Protein AF-A0A225UDP2-F1 (afdb_monomer_lite)

Organism: NCBI:txid4795

Secondary structure (DSSP, 8-state):
-EEEEEEE------GGGGG-TT--EEEEEE-TTS---S---TTTTSS-TT--EEEEE--TT--B----TT-TT--EEEEES-TT--BPPP-TT-TT--EEEEES-TT-------TT-TT--EEEEESS-GGGTSSSSSS--TTSGGGS-BTTTTBPPP-PPBPSS-TTSBPPGGGG-HHHHHHHHHTTTTBS---TTSS--S--S--HHHHHTTTT-SS-EEEETTTEEEEEE-GGG---EEE--HHHHHHHHHHHHHT-SSPPPTTTTGGGT---

InterPro domains:
  IPR032675 Leucine-rich repeat domain superfamily [G3DSA:3.80.10.10] (2-166)
  IPR058256 WLGC domain [PF26605] (209-275)

pLDDT: mean 91.84, std 6.55, range [64.0, 98.69]

Sequence (276 aa):
MYRQLTYTSTQQIPAWTKEFKNLEVIQIEGKYGSQNLANLPDDLFDDLPQLTMIQLGIHQNMTRFPPLNGVPQLQSFIIAWMPALRRLPNFDDVPNLSRLVLTLIARLELIPDLSPLRNLVEFVIYRPSTICCNGFMGPCELNHSSCRGSSLLETPDATCLLNETDPSSAIVPFLGNIDTENTFEEFKSTVCQESPFDTMNYTTFPTKETIEMCEGKKFRQCQYPPNRIGICFNARFQAISCYSDDNYIEMRRLQIKRGVGPKCDSVDEEWLGCSG

Radius of gyration: 21.38 Å; chains: 1; bounding box: 50×43×59 Å

Structure (mmCIF, N/CA/C/O backbone):
data_AF-A0A225UDP2-F1
#
_entry.id   AF-A0A225UDP2-F1
#
loop_
_atom_site.group_PDB
_atom_site.id
_atom_site.type_symbol
_atom_site.label_atom_id
_atom_site.label_alt_id
_atom_site.label_comp_id
_atom_site.label_asym_id
_atom_site.label_entity_id
_atom_site.label_seq_id
_atom_site.pdbx_PDB_ins_code
_atom_site.Cartn_x
_atom_site.Cartn_y
_atom_site.Cartn_z
_atom_site.occupancy
_atom_site.B_iso_or_equiv
_atom_site.auth_seq_id
_atom_site.auth_comp_id
_atom_site.auth_asym_id
_atom_site.auth_atom_id
_atom_site.pdbx_PDB_model_num
ATOM 1 N N . MET A 1 1 ? -19.628 -10.994 -5.237 1.00 70.88 1 MET A N 1
ATOM 2 C CA . MET A 1 1 ? -19.383 -10.248 -6.507 1.00 70.88 1 MET A CA 1
ATOM 3 C C . MET A 1 1 ? -18.027 -9.553 -6.439 1.00 70.88 1 MET A C 1
ATOM 5 O O . MET A 1 1 ? -17.762 -8.870 -5.461 1.00 70.88 1 MET A O 1
ATOM 9 N N . TYR A 1 2 ? -17.186 -9.696 -7.467 1.00 79.25 2 TYR A N 1
ATOM 10 C CA . TYR A 1 2 ? -15.824 -9.139 -7.510 1.00 79.25 2 TYR A CA 1
ATOM 11 C C . TYR A 1 2 ? -15.772 -7.854 -8.362 1.00 79.25 2 TYR A C 1
ATOM 13 O O . TYR A 1 2 ? -16.333 -7.823 -9.468 1.00 79.25 2 TYR A O 1
ATOM 21 N N . ARG A 1 3 ? -15.139 -6.781 -7.861 1.00 80.69 3 ARG A N 1
ATOM 22 C CA . ARG A 1 3 ? -14.883 -5.537 -8.612 1.00 80.69 3 ARG A CA 1
ATOM 23 C C . ARG A 1 3 ? -13.415 -5.138 -8.494 1.00 80.69 3 ARG A C 1
ATOM 25 O O . ARG A 1 3 ? -12.925 -4.865 -7.402 1.00 80.69 3 ARG A O 1
ATOM 32 N N . GLN A 1 4 ? -12.752 -5.054 -9.644 1.00 84.44 4 GLN A N 1
ATOM 33 C CA . GLN A 1 4 ? -11.357 -4.651 -9.755 1.00 84.44 4 GLN A CA 1
ATOM 34 C C . GLN A 1 4 ? -11.212 -3.525 -10.778 1.00 84.44 4 GLN A C 1
ATOM 36 O O . GLN A 1 4 ? -11.657 -3.642 -11.920 1.00 84.44 4 GLN A O 1
ATOM 41 N N . LEU A 1 5 ? -10.572 -2.440 -10.356 1.00 80.44 5 LEU A N 1
ATOM 42 C CA . LEU A 1 5 ? -10.112 -1.345 -11.197 1.00 80.44 5 LEU A CA 1
ATOM 43 C C . LEU A 1 5 ? -8.590 -1.291 -11.072 1.00 80.44 5 LEU A C 1
ATOM 45 O O . LEU A 1 5 ? -8.076 -1.045 -9.988 1.00 80.44 5 LEU A O 1
ATOM 49 N N . THR A 1 6 ? -7.858 -1.517 -12.160 1.00 82.06 6 THR A N 1
ATOM 50 C CA . THR A 1 6 ? -6.388 -1.565 -12.132 1.00 82.06 6 THR A CA 1
ATOM 51 C C . THR A 1 6 ? -5.796 -0.564 -13.120 1.00 82.06 6 THR A C 1
ATOM 53 O O . THR A 1 6 ? -6.251 -0.475 -14.260 1.00 82.06 6 THR A O 1
ATOM 56 N N . TYR A 1 7 ? -4.806 0.214 -12.669 1.00 76.25 7 TYR A N 1
ATOM 57 C CA . TYR A 1 7 ? -4.166 1.315 -13.406 1.00 76.25 7 TYR A CA 1
ATOM 58 C C . TYR A 1 7 ? -5.123 2.367 -13.946 1.00 76.25 7 TYR A C 1
ATOM 60 O O . TYR A 1 7 ? -4.950 2.898 -15.048 1.00 76.25 7 TYR A O 1
ATOM 68 N N . THR A 1 8 ? -6.135 2.692 -13.153 1.00 79.25 8 THR A N 1
ATOM 69 C CA . THR A 1 8 ? -7.109 3.706 -13.544 1.00 79.25 8 THR A CA 1
ATOM 70 C C . THR A 1 8 ? -6.685 5.074 -13.029 1.00 79.25 8 THR A C 1
ATOM 72 O O . THR A 1 8 ? -6.177 5.200 -11.920 1.00 79.25 8 THR A O 1
ATOM 75 N N . SER A 1 9 ? -6.944 6.127 -13.800 1.00 86.69 9 SER A N 1
ATOM 76 C CA . SER A 1 9 ? -6.855 7.511 -13.312 1.00 86.69 9 SER A CA 1
ATOM 77 C C . SER A 1 9 ? -8.172 7.947 -12.653 1.00 86.69 9 SER A C 1
ATOM 79 O O . SER A 1 9 ? -8.531 9.121 -12.718 1.00 86.69 9 SER A O 1
ATOM 81 N N . THR A 1 10 ? -8.925 6.998 -12.080 1.00 90.38 10 THR A N 1
ATOM 82 C CA . THR A 1 10 ? -10.230 7.249 -11.455 1.00 90.38 10 THR A CA 1
ATOM 83 C C . THR A 1 10 ? -10.049 8.220 -10.300 1.00 90.38 10 THR A C 1
ATOM 85 O O . THR A 1 10 ? -9.248 7.963 -9.406 1.00 90.38 10 THR A O 1
ATOM 88 N N . GLN A 1 11 ? -10.788 9.328 -10.325 1.00 93.12 11 GLN A N 1
ATOM 89 C CA . GLN A 1 11 ? -10.686 10.386 -9.312 1.00 93.12 11 GLN A CA 1
ATOM 90 C C . GLN A 1 11 ? -11.804 10.334 -8.274 1.00 93.12 11 GLN A C 1
ATOM 92 O O . GLN A 1 11 ? -11.652 10.857 -7.173 1.00 93.12 11 GLN A O 1
ATOM 97 N N . GLN A 1 12 ? -12.921 9.696 -8.620 1.00 91.94 12 GLN A N 1
ATOM 98 C CA . GLN A 1 12 ? -14.093 9.579 -7.765 1.00 91.94 12 GLN A CA 1
ATOM 99 C C . GLN A 1 12 ? -14.720 8.202 -7.936 1.00 91.94 12 GLN A C 1
ATOM 101 O O . GLN A 1 12 ? -14.827 7.694 -9.054 1.00 91.94 12 GLN A O 1
ATOM 106 N N . ILE A 1 13 ? -15.164 7.624 -6.824 1.00 90.62 13 ILE A N 1
ATOM 107 C CA . ILE A 1 13 ? -16.028 6.449 -6.837 1.00 90.62 13 ILE A CA 1
ATOM 108 C C . ILE A 1 13 ? -17.478 6.928 -6.915 1.00 90.62 13 ILE A C 1
ATOM 110 O O . ILE A 1 13 ? -17.874 7.769 -6.103 1.00 90.62 13 ILE A O 1
ATOM 114 N N . PRO A 1 14 ? -18.277 6.441 -7.881 1.00 88.56 14 PRO A N 1
ATOM 115 C CA . PRO A 1 14 ? -19.666 6.855 -7.992 1.00 88.56 14 PRO A CA 1
ATOM 116 C C . PRO A 1 14 ? -20.453 6.535 -6.720 1.00 88.56 14 PRO A C 1
ATOM 118 O O . PRO A 1 14 ? -20.327 5.438 -6.174 1.00 88.56 14 PRO A O 1
ATOM 121 N N . ALA A 1 15 ? -21.313 7.461 -6.292 1.00 86.19 15 ALA A N 1
ATOM 122 C CA . ALA A 1 15 ? -22.092 7.324 -5.058 1.00 86.19 15 ALA A CA 1
ATOM 123 C C . ALA A 1 15 ? -22.984 6.068 -5.031 1.00 86.19 15 ALA A C 1
ATOM 125 O O . ALA A 1 15 ? -23.225 5.514 -3.965 1.00 86.19 15 ALA A O 1
ATOM 126 N N . TRP A 1 16 ? -23.427 5.577 -6.194 1.00 88.69 16 TRP A N 1
ATOM 127 C CA . TRP A 1 16 ? -24.230 4.354 -6.319 1.00 88.69 16 TRP A CA 1
ATOM 128 C C . TRP A 1 16 ? -23.436 3.063 -6.051 1.00 88.69 16 TRP A C 1
ATOM 130 O O . TRP A 1 16 ? -24.021 1.992 -5.960 1.00 88.69 16 TRP A O 1
ATOM 140 N N . THR A 1 17 ? -22.109 3.119 -5.872 1.00 89.50 17 THR A N 1
ATOM 141 C CA . THR A 1 17 ? -21.292 1.926 -5.559 1.00 89.50 17 THR A CA 1
ATOM 142 C C . THR A 1 17 ? -21.766 1.227 -4.278 1.00 89.50 17 THR A C 1
ATOM 144 O O . THR A 1 17 ? -21.724 -0.001 -4.198 1.00 89.50 17 THR A O 1
ATOM 147 N N . LYS A 1 18 ? -22.309 1.983 -3.315 1.00 87.94 18 LYS A N 1
ATOM 148 C CA . LYS A 1 18 ? -22.907 1.450 -2.079 1.00 87.94 18 LYS A CA 1
ATOM 149 C C . LYS A 1 18 ? -24.161 0.593 -2.300 1.00 87.94 18 LYS A C 1
ATOM 151 O O . LYS A 1 18 ? -24.636 -0.058 -1.374 1.00 87.94 18 LYS A O 1
ATOM 156 N N . GLU A 1 19 ? -24.724 0.584 -3.507 1.00 92.12 19 GLU A N 1
ATOM 157 C CA . GLU A 1 19 ? -25.870 -0.258 -3.868 1.00 92.12 19 GLU A CA 1
ATOM 158 C C . GLU A 1 19 ? -25.457 -1.718 -4.130 1.00 92.12 19 GLU A C 1
ATOM 160 O O . GLU A 1 19 ? -26.306 -2.610 -4.155 1.00 92.12 19 GLU A O 1
ATOM 165 N N . PHE A 1 20 ? -24.158 -2.011 -4.274 1.00 91.75 20 PHE A N 1
ATOM 166 C CA . PHE A 1 20 ? -23.662 -3.372 -4.480 1.00 91.75 20 PHE A CA 1
ATOM 167 C C . PHE A 1 20 ? -23.644 -4.206 -3.188 1.00 91.75 20 PHE A C 1
ATOM 169 O O . PHE A 1 20 ? -22.590 -4.575 -2.682 1.00 91.75 20 PHE A O 1
ATOM 176 N N . LYS A 1 21 ? -24.817 -4.595 -2.682 1.00 93.12 21 LYS A N 1
ATOM 177 C CA . LYS A 1 21 ? -24.950 -5.341 -1.410 1.00 93.12 21 LYS A CA 1
ATOM 178 C C . LYS A 1 21 ? -24.278 -6.717 -1.381 1.00 93.12 21 LYS A C 1
ATOM 180 O O . LYS A 1 21 ? -23.965 -7.225 -0.312 1.00 93.12 21 LYS A O 1
ATOM 185 N N . ASN A 1 22 ? -24.017 -7.293 -2.554 1.00 95.75 22 ASN A N 1
ATOM 186 C CA . ASN A 1 22 ? -23.326 -8.577 -2.720 1.00 95.75 22 ASN A CA 1
ATOM 187 C C . ASN A 1 22 ? -21.844 -8.414 -3.107 1.00 95.75 22 ASN A C 1
ATOM 189 O O . ASN A 1 22 ? -21.236 -9.339 -3.656 1.00 95.75 22 ASN A O 1
ATOM 193 N N . LEU A 1 23 ? -21.280 -7.214 -2.949 1.00 95.56 23 LEU A N 1
ATOM 194 C CA . LEU A 1 23 ? -19.874 -6.949 -3.223 1.00 95.56 23 LEU A CA 1
ATOM 195 C C . LEU A 1 23 ? -19.009 -7.656 -2.183 1.00 95.56 23 LEU A C 1
ATOM 197 O O . LEU A 1 23 ? -19.189 -7.448 -0.994 1.00 95.56 23 LEU A O 1
ATOM 201 N N . GLU A 1 24 ? -18.081 -8.482 -2.654 1.00 97.25 24 GLU A N 1
ATOM 202 C CA . GLU A 1 24 ? -17.167 -9.261 -1.808 1.00 97.25 24 GLU A CA 1
ATOM 203 C C . GLU A 1 24 ? -15.761 -8.672 -1.823 1.00 97.25 24 GLU A C 1
ATOM 205 O O . GLU A 1 24 ? -15.067 -8.683 -0.814 1.00 97.25 24 GLU A O 1
ATOM 210 N N . VAL A 1 25 ? -15.343 -8.106 -2.957 1.00 96.75 25 VAL A N 1
ATOM 211 C CA . VAL A 1 25 ? -14.005 -7.535 -3.103 1.00 96.75 25 VAL A CA 1
ATOM 212 C C . VAL A 1 25 ? -14.078 -6.175 -3.769 1.00 96.75 25 VAL A C 1
ATOM 214 O O . VAL A 1 25 ? -14.685 -6.035 -4.837 1.00 96.75 25 VAL A O 1
ATOM 217 N N . ILE A 1 26 ? -13.395 -5.207 -3.160 1.00 94.94 26 ILE A N 1
ATOM 218 C CA . ILE A 1 26 ? -13.024 -3.937 -3.777 1.00 94.94 26 ILE A CA 1
ATOM 219 C C . ILE A 1 26 ? -11.509 -3.922 -3.934 1.00 94.94 26 ILE A C 1
ATOM 221 O O . ILE A 1 26 ? -10.780 -3.848 -2.947 1.00 94.94 26 ILE A O 1
ATOM 225 N N . GLN A 1 27 ? -11.045 -3.942 -5.180 1.00 94.94 27 GLN A N 1
ATOM 226 C CA . GLN A 1 27 ? -9.647 -3.695 -5.506 1.00 94.94 27 GLN A CA 1
ATOM 227 C C . GLN A 1 27 ? -9.541 -2.493 -6.440 1.00 94.94 27 GLN A C 1
ATOM 229 O O . GLN A 1 27 ? -10.065 -2.524 -7.555 1.00 94.94 27 GLN A O 1
ATOM 234 N N . ILE A 1 28 ? -8.865 -1.434 -6.001 1.00 93.88 28 ILE A N 1
ATOM 235 C CA . ILE A 1 28 ? -8.649 -0.236 -6.814 1.00 93.88 28 ILE A CA 1
ATOM 236 C C . ILE A 1 28 ? -7.170 0.122 -6.775 1.00 93.88 28 ILE A C 1
ATOM 238 O O . ILE A 1 28 ? -6.612 0.427 -5.728 1.00 93.88 28 ILE A O 1
ATOM 242 N N . GLU A 1 29 ? -6.540 0.092 -7.939 1.00 92.94 29 GLU A N 1
ATOM 243 C CA . GLU A 1 29 ? -5.167 0.527 -8.132 1.00 92.94 29 GLU A CA 1
ATOM 244 C C . GLU A 1 29 ? -5.148 1.730 -9.078 1.00 92.94 29 GLU A C 1
ATOM 246 O O . GLU A 1 29 ? -5.643 1.681 -10.214 1.00 92.94 29 GLU A O 1
ATOM 251 N N . GLY A 1 30 ? -4.591 2.831 -8.583 1.00 91.81 30 GLY A N 1
ATOM 252 C CA . GLY A 1 30 ? -4.374 4.047 -9.341 1.00 91.81 30 GLY A CA 1
ATOM 253 C C . GLY A 1 30 ? -3.265 3.914 -10.381 1.00 91.81 30 GLY A C 1
ATOM 254 O O . GLY A 1 30 ? -2.573 2.903 -10.510 1.00 91.81 30 GLY A O 1
ATOM 255 N N . LYS A 1 31 ? -3.071 4.982 -11.147 1.00 88.38 31 LYS A N 1
ATOM 256 C CA . LYS A 1 31 ? -1.987 5.108 -12.117 1.00 88.38 31 LYS A CA 1
ATOM 257 C C . LYS A 1 31 ? -0.949 6.098 -11.601 1.00 88.38 31 LYS A C 1
ATOM 259 O O . LYS A 1 31 ? -1.272 7.250 -11.313 1.00 88.38 31 LYS A O 1
ATOM 264 N N . TYR A 1 32 ? 0.313 5.683 -11.521 1.00 85.44 32 TYR A N 1
ATOM 265 C CA . TYR A 1 32 ? 1.398 6.584 -11.126 1.00 85.44 32 TYR A CA 1
ATOM 266 C C . TYR A 1 32 ? 1.440 7.841 -12.016 1.00 85.44 32 TYR A C 1
ATOM 268 O O . TYR A 1 32 ? 1.177 7.776 -13.219 1.00 85.44 32 TYR A O 1
ATOM 276 N N . GLY A 1 33 ? 1.711 8.999 -11.410 1.00 83.19 33 GLY A N 1
ATOM 277 C CA . GLY A 1 33 ? 1.696 10.302 -12.088 1.00 83.19 33 GLY A CA 1
ATOM 278 C C . GLY A 1 33 ? 0.305 10.834 -12.470 1.00 83.19 33 GLY A C 1
ATOM 279 O O . GLY A 1 33 ? 0.210 11.908 -13.053 1.00 83.19 33 GLY A O 1
ATOM 280 N N . SER A 1 34 ? -0.778 10.112 -12.163 1.00 88.25 34 SER A N 1
ATOM 281 C CA . SER A 1 34 ? -2.152 10.623 -12.279 1.00 88.25 34 SER A CA 1
ATOM 282 C C . SER A 1 34 ? -2.656 11.161 -10.939 1.00 88.25 34 SER A C 1
ATOM 284 O O . SER A 1 34 ? -2.092 10.8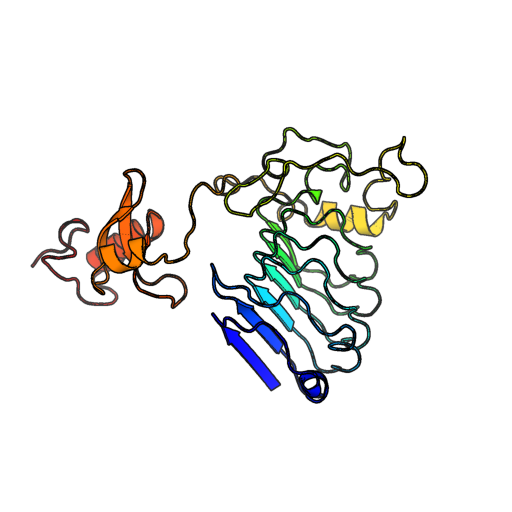52 -9.893 1.00 88.25 34 SER A O 1
ATOM 286 N N . GLN A 1 35 ? -3.748 11.933 -10.966 1.00 89.88 35 GLN A N 1
ATOM 287 C CA . GLN A 1 35 ? -4.372 12.460 -9.744 1.00 89.88 35 GLN A CA 1
ATOM 288 C C . GLN A 1 35 ? -4.928 11.354 -8.831 1.00 89.88 35 GLN A C 1
ATOM 290 O O . GLN A 1 35 ? -4.845 11.495 -7.612 1.00 89.88 35 GLN A O 1
ATOM 295 N N . ASN A 1 36 ? -5.432 10.261 -9.429 1.00 94.12 36 ASN A N 1
ATOM 296 C CA . ASN A 1 36 ? -6.059 9.116 -8.756 1.00 94.12 36 ASN A CA 1
ATOM 297 C C . ASN A 1 36 ? -7.166 9.542 -7.772 1.00 94.12 36 ASN A C 1
ATOM 299 O O . ASN A 1 36 ? -7.600 10.695 -7.765 1.00 94.12 36 ASN A O 1
ATOM 303 N N . LEU A 1 37 ? -7.676 8.601 -6.972 1.00 94.44 37 LEU A N 1
ATOM 304 C CA . LEU A 1 37 ? -8.630 8.924 -5.917 1.00 94.44 37 LEU A CA 1
ATOM 305 C C . LEU A 1 37 ? -7.978 9.867 -4.903 1.00 94.44 37 LEU A C 1
ATOM 307 O O . LEU A 1 37 ? -6.927 9.558 -4.339 1.00 94.44 37 LEU A O 1
ATOM 311 N N . ALA A 1 38 ? -8.629 11.002 -4.663 1.00 92.56 38 ALA A N 1
ATOM 312 C CA . ALA A 1 38 ? -8.280 11.893 -3.563 1.00 92.56 38 ALA A CA 1
ATOM 313 C C . ALA A 1 38 ? -9.035 11.525 -2.281 1.00 92.56 38 ALA A C 1
ATOM 315 O O . ALA A 1 38 ? -8.527 11.752 -1.195 1.00 92.56 38 ALA A O 1
ATOM 316 N N . ASN A 1 39 ? -10.242 10.964 -2.397 1.00 91.75 39 ASN A N 1
ATOM 317 C CA . ASN A 1 39 ? -11.067 10.527 -1.273 1.00 91.75 39 ASN A CA 1
ATOM 318 C C . ASN A 1 39 ? -11.995 9.387 -1.718 1.00 91.75 39 ASN A C 1
ATOM 320 O O . ASN A 1 39 ? -12.259 9.215 -2.912 1.00 91.75 39 ASN A O 1
ATOM 324 N N . LEU A 1 40 ? -12.538 8.667 -0.740 1.00 93.06 40 LEU A N 1
ATOM 325 C CA . LEU A 1 40 ? -13.723 7.828 -0.901 1.00 93.06 40 LEU A CA 1
ATOM 326 C C . LEU A 1 40 ? -14.920 8.516 -0.225 1.00 93.06 40 LEU A C 1
ATOM 328 O O . LEU A 1 40 ? -14.698 9.287 0.710 1.00 93.06 40 LEU A O 1
ATOM 332 N N . PRO A 1 41 ? -16.163 8.268 -0.677 1.00 92.94 41 PRO A N 1
ATOM 333 C CA . PRO A 1 41 ? -17.348 8.703 0.054 1.00 92.94 41 PRO A CA 1
ATOM 334 C C . PRO A 1 41 ? -17.340 8.156 1.485 1.00 92.94 41 PRO A C 1
ATOM 336 O O . PRO A 1 41 ? -17.009 6.988 1.695 1.00 92.94 41 PRO A O 1
ATOM 339 N N . ASP A 1 42 ? -17.713 8.994 2.451 1.00 93.00 42 ASP A N 1
ATOM 340 C CA . ASP A 1 42 ? -17.692 8.631 3.874 1.00 93.00 42 ASP A CA 1
ATOM 341 C C . ASP A 1 42 ? -18.670 7.493 4.200 1.00 93.00 42 ASP A C 1
ATOM 343 O O . ASP A 1 42 ? -18.384 6.688 5.076 1.00 93.00 42 ASP A O 1
ATOM 347 N N . ASP A 1 43 ? -19.766 7.391 3.446 1.00 94.69 43 ASP A N 1
ATOM 348 C CA . ASP A 1 43 ? -20.824 6.386 3.585 1.00 94.69 43 ASP A CA 1
ATOM 349 C C . ASP A 1 43 ? -20.607 5.137 2.708 1.00 94.69 43 ASP A C 1
ATOM 351 O O . ASP A 1 43 ? -21.496 4.291 2.576 1.00 94.69 43 ASP A O 1
ATOM 355 N N . LEU A 1 44 ? -19.445 5.010 2.050 1.00 95.25 44 LEU A N 1
ATOM 356 C CA . LEU A 1 44 ? -19.202 3.932 1.085 1.00 95.25 44 LEU A CA 1
ATOM 357 C C . LEU A 1 44 ? -19.303 2.539 1.725 1.00 95.25 44 LEU A C 1
ATOM 359 O O . LEU A 1 44 ? -19.781 1.608 1.076 1.00 95.25 44 LEU A O 1
ATOM 363 N N . PHE A 1 45 ? -18.854 2.402 2.973 1.00 96.25 45 PHE A N 1
ATOM 364 C CA . PHE A 1 45 ? -18.785 1.130 3.696 1.00 96.25 45 PHE A CA 1
ATOM 365 C C . PHE A 1 45 ? -19.863 0.989 4.781 1.00 96.25 45 PHE A C 1
ATOM 367 O O . PHE A 1 45 ? -19.745 0.114 5.633 1.00 96.25 45 PHE A O 1
ATOM 374 N N . ASP A 1 46 ? -20.923 1.803 4.741 1.00 96.06 46 ASP A N 1
ATOM 375 C CA . ASP A 1 46 ? -22.000 1.779 5.745 1.00 96.06 46 ASP A CA 1
ATOM 376 C C . ASP A 1 46 ? -22.914 0.550 5.637 1.00 96.06 46 ASP A C 1
ATOM 378 O O . ASP A 1 46 ? -23.567 0.174 6.607 1.00 96.06 46 ASP A O 1
ATOM 382 N N . ASP A 1 47 ? -22.992 -0.081 4.463 1.00 96.62 47 ASP A N 1
ATOM 383 C CA . ASP A 1 47 ? -23.883 -1.222 4.221 1.00 96.62 47 ASP A CA 1
ATOM 384 C C . ASP A 1 47 ? -23.361 -2.088 3.061 1.00 96.62 47 ASP A C 1
ATOM 386 O O . ASP A 1 47 ? -23.914 -2.096 1.952 1.00 96.62 47 ASP A O 1
ATOM 390 N N . LEU A 1 48 ? -22.247 -2.783 3.317 1.00 96.75 48 LEU A N 1
ATOM 391 C CA . LEU A 1 48 ? -21.606 -3.748 2.417 1.00 96.75 48 LEU A CA 1
ATOM 392 C C . LEU A 1 48 ? -21.353 -5.078 3.161 1.00 96.75 48 LEU A C 1
ATOM 394 O O . LEU A 1 48 ? -20.207 -5.487 3.360 1.00 96.75 48 LEU A O 1
ATOM 398 N N . PRO A 1 49 ? -22.421 -5.797 3.557 1.00 97.06 49 PRO A N 1
ATOM 399 C CA . PRO A 1 49 ? -22.341 -6.903 4.515 1.00 97.06 49 PRO A CA 1
ATOM 400 C C . PRO A 1 49 ? -21.602 -8.144 4.002 1.00 97.06 49 PRO A C 1
ATOM 402 O O . PRO A 1 49 ? -21.252 -9.009 4.797 1.00 97.06 49 PRO A O 1
ATOM 405 N N . GLN A 1 50 ? -21.394 -8.256 2.687 1.00 97.50 50 GLN A N 1
ATOM 406 C CA . GLN A 1 50 ? -20.685 -9.373 2.054 1.00 97.50 50 GLN A CA 1
ATOM 407 C C . GLN A 1 50 ? -19.216 -9.051 1.747 1.00 97.50 50 GLN A C 1
ATOM 409 O O . GLN A 1 50 ? -18.513 -9.911 1.221 1.00 97.50 50 GLN A O 1
ATOM 414 N N . LEU A 1 51 ? -18.749 -7.831 2.037 1.00 98.12 51 LEU A N 1
ATOM 415 C CA . LEU A 1 51 ? -17.402 -7.399 1.679 1.00 98.12 51 LEU A CA 1
ATOM 416 C C . LEU A 1 51 ? -16.371 -8.108 2.556 1.00 98.12 51 LEU A C 1
ATOM 418 O O . LEU A 1 51 ? -16.375 -7.951 3.772 1.00 98.12 51 LEU A O 1
ATOM 422 N N . THR A 1 52 ? -15.474 -8.861 1.926 1.00 98.31 52 THR A N 1
ATOM 423 C CA . THR A 1 52 ? -14.420 -9.641 2.583 1.00 98.31 52 THR A CA 1
ATOM 424 C C . THR A 1 52 ? -13.028 -9.069 2.341 1.00 98.31 52 THR A C 1
ATOM 426 O O . THR A 1 52 ? -12.126 -9.306 3.143 1.00 98.31 52 THR A O 1
ATOM 429 N N . MET A 1 53 ? -12.832 -8.281 1.280 1.00 98.38 53 MET A N 1
ATOM 430 C CA . MET A 1 53 ? -11.527 -7.708 0.956 1.00 98.38 53 MET A CA 1
ATOM 431 C C . MET A 1 53 ? -11.616 -6.278 0.428 1.00 98.38 53 MET A C 1
ATOM 433 O O . MET A 1 53 ? -12.352 -5.978 -0.516 1.00 98.38 53 MET A O 1
ATOM 437 N N . ILE A 1 54 ? -10.771 -5.421 0.997 1.00 98.00 54 ILE A N 1
ATOM 438 C CA . ILE A 1 54 ? -10.451 -4.097 0.479 1.00 98.00 54 ILE A CA 1
ATOM 439 C C . ILE A 1 54 ? -8.961 -4.061 0.159 1.00 98.00 54 ILE A C 1
ATOM 441 O O . ILE A 1 54 ? -8.121 -4.258 1.038 1.00 98.00 54 ILE A O 1
ATOM 445 N N . GLN A 1 55 ? -8.639 -3.750 -1.093 1.00 97.31 55 GLN A N 1
ATOM 446 C CA . GLN A 1 55 ? -7.280 -3.493 -1.536 1.00 97.31 55 GLN A CA 1
ATOM 447 C C . GLN A 1 55 ? -7.209 -2.174 -2.306 1.00 97.31 55 GLN A C 1
ATOM 449 O O . GLN A 1 55 ? -7.752 -2.066 -3.406 1.00 97.31 55 GLN A O 1
ATOM 454 N N . LEU A 1 56 ? -6.499 -1.185 -1.762 1.00 96.06 56 LEU A N 1
ATOM 455 C CA . LEU A 1 56 ? -6.225 0.075 -2.455 1.00 96.06 56 LEU A CA 1
ATOM 456 C C . LEU A 1 56 ? -4.731 0.256 -2.716 1.00 96.06 56 LEU A C 1
ATOM 458 O O . LEU A 1 56 ? -3.895 -0.031 -1.861 1.00 96.06 56 LEU A O 1
ATOM 462 N N . GLY A 1 57 ? -4.391 0.754 -3.900 1.00 94.06 57 GLY A N 1
ATOM 463 C CA . GLY A 1 57 ? -3.013 0.952 -4.330 1.00 94.06 57 GLY A CA 1
ATOM 464 C C . GLY A 1 57 ? -2.834 2.258 -5.091 1.00 94.06 57 GLY A C 1
ATOM 465 O O . GLY A 1 57 ? -3.634 2.559 -5.966 1.00 94.06 57 GLY A O 1
ATOM 466 N N . ILE A 1 58 ? -1.750 2.996 -4.843 1.00 92.62 58 ILE A N 1
ATOM 467 C CA . ILE A 1 58 ? -1.352 4.162 -5.657 1.00 92.62 58 ILE A CA 1
ATOM 468 C C . ILE A 1 58 ? -2.417 5.279 -5.611 1.00 92.62 58 ILE A C 1
ATOM 470 O O . ILE A 1 58 ? -3.047 5.628 -6.610 1.00 92.62 58 ILE A O 1
ATOM 474 N N . HIS A 1 59 ? -2.599 5.873 -4.431 1.00 94.81 59 HIS A N 1
ATOM 475 C CA . HIS A 1 59 ? -3.506 7.008 -4.209 1.00 94.81 59 HIS A CA 1
ATOM 476 C C . HIS A 1 59 ? -2.794 8.098 -3.403 1.00 94.81 59 HIS A C 1
ATOM 478 O O . HIS A 1 59 ? -2.928 8.198 -2.186 1.00 94.81 59 HIS A O 1
ATOM 484 N N . GLN A 1 60 ? -1.984 8.903 -4.093 1.00 91.75 60 GLN A N 1
ATOM 485 C CA . GLN A 1 60 ? -1.005 9.803 -3.475 1.00 91.75 60 GLN A CA 1
ATOM 486 C C . GLN A 1 60 ? -1.631 10.962 -2.705 1.00 91.75 60 GLN A C 1
ATOM 488 O O . GLN A 1 60 ? -1.007 11.471 -1.786 1.00 91.75 60 GLN A O 1
ATOM 493 N N . ASN A 1 61 ? -2.851 11.358 -3.068 1.00 92.25 61 ASN A N 1
ATOM 494 C CA . ASN A 1 61 ? -3.525 12.525 -2.500 1.00 92.25 61 ASN A CA 1
ATOM 495 C C . ASN A 1 61 ? -4.527 12.170 -1.396 1.00 92.25 61 ASN A C 1
ATOM 497 O O . ASN A 1 61 ? -5.112 13.070 -0.796 1.00 92.25 61 ASN A O 1
ATOM 501 N N . MET A 1 62 ? -4.746 10.880 -1.134 1.00 93.75 62 MET A N 1
ATOM 502 C CA . MET A 1 62 ? -5.734 10.438 -0.157 1.00 93.75 62 MET A CA 1
ATOM 503 C C . MET A 1 62 ? -5.188 10.565 1.260 1.00 93.75 62 MET A C 1
ATOM 505 O O . MET A 1 62 ? -4.190 9.943 1.608 1.00 93.75 62 MET A O 1
ATOM 509 N N . THR A 1 63 ? -5.848 11.390 2.075 1.00 93.69 63 THR A N 1
ATOM 510 C CA . THR A 1 63 ? -5.389 11.745 3.430 1.00 93.69 63 THR A CA 1
ATOM 511 C C . THR A 1 63 ? -6.138 11.021 4.541 1.00 93.69 63 THR A C 1
ATOM 513 O O . THR A 1 63 ? -5.604 10.874 5.644 1.00 93.69 63 THR A O 1
ATOM 516 N N . ARG A 1 64 ? -7.350 10.542 4.248 1.00 92.38 64 ARG A N 1
ATOM 517 C CA . ARG A 1 64 ? -8.237 9.823 5.166 1.00 92.38 64 ARG A CA 1
ATOM 518 C C . ARG A 1 64 ? -8.876 8.636 4.466 1.00 92.38 64 ARG A C 1
ATOM 520 O O . ARG A 1 64 ? -9.146 8.698 3.268 1.00 92.38 64 ARG A O 1
ATOM 527 N N . PHE A 1 65 ? -9.164 7.599 5.234 1.00 95.31 65 PHE A N 1
ATOM 528 C CA . PHE A 1 65 ? -9.963 6.465 4.797 1.00 95.31 65 PHE A CA 1
ATOM 529 C C . PHE A 1 65 ? -11.333 6.519 5.508 1.00 95.31 65 PHE A C 1
ATOM 531 O O . PHE A 1 65 ? -11.379 6.915 6.676 1.00 95.31 65 PHE A O 1
ATOM 538 N N . PRO A 1 66 ? -12.448 6.226 4.817 1.00 94.88 66 PRO A N 1
ATOM 539 C CA . PRO A 1 66 ? -13.793 6.278 5.403 1.00 94.88 66 PRO A CA 1
ATOM 540 C C . PRO A 1 66 ? -14.002 5.216 6.505 1.00 94.88 66 PRO A C 1
ATOM 542 O O . PRO A 1 66 ? -13.279 4.221 6.535 1.00 94.88 66 PRO A O 1
ATOM 545 N N . PRO A 1 67 ? -14.976 5.397 7.413 1.00 97.12 67 PRO A N 1
ATOM 546 C CA . PRO A 1 67 ? -15.301 4.408 8.445 1.00 97.12 67 PRO A CA 1
ATOM 547 C C . PRO A 1 67 ? -15.660 3.026 7.875 1.00 97.12 67 PRO A C 1
ATOM 549 O O . PRO A 1 67 ? -16.111 2.922 6.738 1.00 97.12 67 PRO A O 1
ATOM 552 N N . LEU A 1 68 ? -15.485 1.968 8.674 1.00 97.19 68 LEU A N 1
ATOM 553 C CA . LEU A 1 68 ? -15.741 0.567 8.299 1.00 97.19 68 LEU A CA 1
ATOM 554 C C . LEU A 1 68 ? -16.975 -0.014 9.022 1.00 97.19 68 LEU A C 1
ATOM 556 O O . LEU A 1 68 ? -16.991 -1.182 9.398 1.00 97.19 68 LEU A O 1
ATOM 560 N N . ASN A 1 69 ? -18.016 0.798 9.213 1.00 95.81 69 ASN A N 1
ATOM 561 C CA . ASN A 1 69 ? -19.123 0.489 10.131 1.00 95.81 69 ASN A CA 1
ATOM 562 C C . ASN A 1 69 ? -20.068 -0.630 9.638 1.00 95.81 69 ASN A C 1
ATOM 564 O O . ASN A 1 69 ? -20.772 -1.252 10.428 1.00 95.81 69 ASN A O 1
ATOM 568 N N . GLY A 1 70 ? -20.132 -0.877 8.326 1.00 96.69 70 GLY A N 1
ATOM 569 C CA . GLY A 1 70 ? -21.091 -1.793 7.693 1.00 96.69 70 GLY A CA 1
ATOM 570 C C . GLY A 1 70 ? -20.456 -2.955 6.940 1.00 96.69 70 GLY A C 1
ATOM 571 O O . GLY A 1 70 ? -21.045 -3.455 5.976 1.00 96.69 70 GLY A O 1
ATOM 572 N N . VAL A 1 71 ? -19.251 -3.372 7.341 1.00 97.75 71 VAL A N 1
ATOM 573 C CA . VAL A 1 71 ? -18.466 -4.432 6.680 1.00 97.75 71 VAL A CA 1
ATOM 574 C C . VAL A 1 71 ? -18.054 -5.559 7.647 1.00 97.75 71 VAL A C 1
ATOM 576 O O . VAL A 1 71 ? -16.877 -5.907 7.740 1.00 97.75 71 VAL A O 1
ATOM 579 N N . PRO A 1 72 ? -19.005 -6.209 8.346 1.00 97.06 72 PRO A N 1
ATOM 580 C CA . PRO A 1 72 ? -18.703 -7.184 9.403 1.00 97.06 72 PRO A CA 1
ATOM 581 C C . PRO A 1 72 ? -17.975 -8.448 8.913 1.00 97.06 72 PRO A C 1
ATOM 583 O O . PRO A 1 72 ? -17.420 -9.195 9.717 1.00 97.06 72 PRO A O 1
ATOM 586 N N . GLN A 1 73 ? -17.995 -8.729 7.607 1.00 97.75 73 GLN A N 1
ATOM 587 C CA . GLN A 1 73 ? -17.321 -9.879 6.991 1.00 97.75 73 GLN A CA 1
ATOM 588 C C . GLN A 1 73 ? -15.919 -9.543 6.463 1.00 97.75 73 GLN A C 1
ATOM 590 O O . GLN A 1 73 ? -15.292 -10.405 5.848 1.00 97.75 73 GLN A O 1
ATOM 595 N N . LEU A 1 74 ? -15.416 -8.322 6.688 1.00 98.50 74 LEU A N 1
ATOM 596 C CA . LEU A 1 74 ? -14.110 -7.913 6.183 1.00 98.50 74 LEU A CA 1
ATOM 597 C C . LEU A 1 74 ? -13.010 -8.780 6.805 1.00 98.50 74 LEU A C 1
ATOM 599 O O . LEU A 1 74 ? -12.857 -8.819 8.019 1.00 98.50 74 LEU A O 1
ATOM 603 N N . GLN A 1 75 ? -12.242 -9.459 5.955 1.00 98.50 75 GLN A N 1
ATOM 604 C CA . GLN A 1 75 ? -11.143 -10.352 6.334 1.00 98.50 75 GLN A CA 1
ATOM 605 C C . GLN A 1 75 ? -9.781 -9.775 5.954 1.00 98.50 75 GLN A C 1
ATOM 607 O O . GLN A 1 75 ? -8.783 -10.049 6.619 1.00 98.50 75 GLN A O 1
ATOM 612 N N . SER A 1 76 ? -9.718 -8.962 4.897 1.00 98.56 76 SER A N 1
ATOM 613 C CA . SER A 1 76 ? -8.466 -8.406 4.395 1.00 98.56 76 SER A CA 1
ATOM 614 C C . SER A 1 76 ? -8.570 -6.915 4.103 1.00 98.56 76 SER A C 1
ATOM 616 O O . SER A 1 76 ? -9.410 -6.483 3.313 1.00 98.56 76 SER A O 1
ATOM 618 N N . PHE A 1 77 ? -7.667 -6.146 4.709 1.00 98.50 77 PHE A N 1
ATOM 619 C CA . PHE A 1 77 ? -7.494 -4.724 4.464 1.00 98.50 77 PHE A CA 1
ATOM 620 C C . PHE A 1 77 ? -6.042 -4.438 4.079 1.00 98.50 77 PHE A C 1
ATOM 622 O O . PHE A 1 77 ? -5.120 -4.542 4.890 1.00 98.50 77 PHE A O 1
ATOM 629 N N . ILE A 1 78 ? -5.840 -4.124 2.802 1.00 98.19 78 ILE A N 1
ATOM 630 C CA . ILE A 1 78 ? -4.525 -3.934 2.196 1.00 98.19 78 ILE A CA 1
ATOM 631 C C . ILE A 1 78 ? -4.487 -2.540 1.584 1.00 98.19 78 ILE A C 1
ATOM 633 O O . ILE A 1 78 ? -5.261 -2.225 0.680 1.00 98.19 78 ILE A O 1
ATOM 637 N N . ILE A 1 79 ? -3.556 -1.708 2.035 1.00 97.06 79 ILE A N 1
ATOM 638 C CA . ILE A 1 79 ? -3.288 -0.418 1.407 1.00 97.06 79 ILE A CA 1
ATOM 639 C C . ILE A 1 79 ? -1.811 -0.285 1.059 1.00 97.06 79 ILE A C 1
ATOM 641 O O . ILE A 1 79 ? -0.920 -0.580 1.857 1.00 97.06 79 ILE A O 1
ATOM 645 N N . ALA A 1 80 ? -1.551 0.156 -0.167 1.00 94.62 80 ALA A N 1
ATOM 646 C CA . ALA A 1 80 ? -0.207 0.286 -0.697 1.00 94.62 80 ALA A CA 1
ATOM 647 C C . ALA A 1 80 ? -0.014 1.634 -1.395 1.00 94.62 80 ALA A C 1
ATOM 649 O O . ALA A 1 80 ? -0.840 2.064 -2.198 1.00 94.62 80 ALA A O 1
ATOM 650 N N . TRP A 1 81 ? 1.124 2.282 -1.157 1.00 92.56 81 TRP A N 1
ATOM 651 C CA . TRP A 1 81 ? 1.509 3.512 -1.855 1.00 92.56 81 TRP A CA 1
ATOM 652 C C . TRP A 1 81 ? 0.481 4.640 -1.688 1.00 92.56 81 TRP A C 1
ATOM 654 O O . TRP A 1 81 ? -0.021 5.228 -2.652 1.00 92.56 81 TRP A O 1
ATOM 664 N N . MET A 1 82 ? 0.172 4.939 -0.430 1.00 94.75 82 MET A N 1
ATOM 665 C CA . MET A 1 82 ? -0.730 6.019 -0.026 1.00 94.75 82 MET A CA 1
ATOM 666 C C . MET A 1 82 ? 0.027 6.991 0.893 1.00 94.75 82 MET A C 1
ATOM 668 O O . MET A 1 82 ? -0.274 7.086 2.081 1.00 94.75 82 MET A O 1
ATOM 672 N N . PRO A 1 83 ? 1.054 7.694 0.376 1.00 92.56 83 PRO A N 1
ATOM 673 C CA . PRO A 1 83 ? 1.987 8.468 1.193 1.00 92.5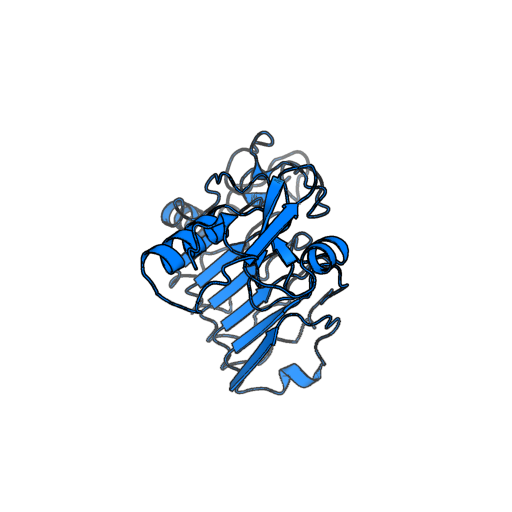6 83 PRO A CA 1
ATOM 674 C C . PRO A 1 83 ? 1.361 9.668 1.911 1.00 92.56 83 PRO A C 1
ATOM 676 O O . PRO A 1 83 ? 1.939 10.137 2.885 1.00 92.56 83 PRO A O 1
ATOM 679 N N . ALA A 1 84 ? 0.202 10.172 1.470 1.00 93.88 84 ALA A N 1
ATOM 680 C CA . ALA A 1 84 ? -0.504 11.257 2.152 1.00 93.88 84 ALA A CA 1
ATOM 681 C C . ALA A 1 84 ? -1.470 10.794 3.250 1.00 93.88 84 ALA A C 1
ATOM 683 O O . ALA A 1 84 ? -1.967 11.650 3.989 1.00 93.88 84 ALA A O 1
ATOM 684 N N . LEU A 1 85 ? -1.739 9.489 3.367 1.00 95.38 85 LEU A N 1
ATOM 685 C CA . LEU A 1 85 ? -2.694 8.955 4.331 1.00 95.38 85 LEU A CA 1
ATOM 686 C C . LEU A 1 85 ? -2.168 9.171 5.748 1.00 95.38 85 LEU A C 1
ATOM 688 O O . LEU A 1 85 ? -1.082 8.702 6.080 1.00 95.38 85 LEU A O 1
ATOM 692 N N . ARG A 1 86 ? -2.944 9.878 6.575 1.00 92.88 86 ARG A N 1
ATOM 693 C CA . ARG A 1 86 ? -2.536 10.240 7.942 1.00 92.88 86 ARG A CA 1
ATOM 694 C C . ARG A 1 86 ? -3.181 9.396 9.024 1.00 92.88 86 ARG A C 1
ATOM 696 O O . ARG A 1 86 ? -2.616 9.275 10.106 1.00 92.88 86 ARG A O 1
ATOM 703 N N . ARG A 1 87 ? -4.372 8.856 8.753 1.00 90.31 87 ARG A N 1
ATOM 704 C CA . ARG A 1 87 ? -5.178 8.104 9.722 1.00 90.31 87 ARG A CA 1
ATOM 705 C C . ARG A 1 87 ? -5.910 6.951 9.048 1.00 90.31 87 ARG A C 1
ATOM 707 O O . ARG A 1 87 ? -6.422 7.104 7.936 1.00 90.31 87 ARG A O 1
ATOM 714 N N . LEU A 1 88 ? -5.980 5.833 9.761 1.00 95.38 88 LEU A N 1
ATOM 715 C CA . LEU A 1 88 ? -6.840 4.690 9.457 1.00 95.38 88 LEU A CA 1
ATOM 716 C C . LEU A 1 88 ? -8.196 4.840 10.173 1.00 95.38 88 LEU A C 1
ATOM 718 O O . LEU A 1 88 ? -8.280 5.593 11.148 1.00 95.38 88 LEU A O 1
ATOM 722 N N . PRO A 1 89 ? -9.258 4.165 9.699 1.00 95.88 89 PRO A N 1
ATOM 723 C CA . PRO A 1 89 ? -10.518 4.086 10.431 1.00 95.88 89 PRO A CA 1
ATOM 724 C C . PRO A 1 89 ? -10.363 3.149 11.640 1.00 95.88 89 PRO A C 1
ATOM 726 O O . PRO A 1 89 ? -9.457 2.319 11.660 1.00 95.88 89 PRO A O 1
ATOM 729 N N . ASN A 1 90 ? -11.252 3.263 12.629 1.00 96.00 90 ASN A N 1
ATOM 730 C CA . ASN A 1 90 ? -11.304 2.311 13.743 1.00 96.00 90 ASN A CA 1
ATOM 731 C C . ASN A 1 90 ? -11.703 0.905 13.237 1.00 96.00 90 ASN A C 1
ATOM 733 O O . ASN A 1 90 ? -12.355 0.768 12.199 1.00 96.00 90 ASN A O 1
ATOM 737 N N . PHE A 1 91 ? -11.289 -0.122 13.973 1.00 97.38 91 PHE A N 1
ATOM 738 C CA . PHE A 1 91 ? -11.496 -1.531 13.693 1.00 97.38 91 PHE A CA 1
ATOM 739 C C . PHE A 1 91 ? -12.596 -2.207 14.537 1.00 97.38 91 PHE A C 1
ATOM 741 O O . PHE A 1 91 ? -12.806 -3.410 14.387 1.00 97.38 91 PHE A O 1
ATOM 748 N N . ASP A 1 92 ? -13.322 -1.459 15.376 1.00 96.38 92 ASP A N 1
ATOM 749 C CA . ASP A 1 92 ? -14.393 -1.980 16.248 1.00 96.38 92 ASP A CA 1
ATOM 750 C C . ASP A 1 92 ? -15.456 -2.818 15.504 1.00 96.38 92 ASP A C 1
ATOM 752 O O . ASP A 1 92 ? -15.929 -3.830 16.023 1.00 96.38 92 ASP A O 1
ATOM 756 N N . ASP A 1 93 ? -15.791 -2.441 14.265 1.00 96.81 93 ASP A N 1
ATOM 757 C CA . ASP A 1 93 ? -16.860 -3.062 13.466 1.00 96.81 93 ASP A CA 1
ATOM 758 C C . ASP A 1 93 ? -16.364 -4.129 12.464 1.00 96.81 93 ASP A C 1
ATOM 760 O O . ASP A 1 93 ? -17.140 -4.652 11.659 1.00 96.81 93 ASP A O 1
ATOM 764 N N . VAL A 1 94 ? -15.077 -4.500 12.513 1.00 97.50 94 VAL A N 1
ATOM 765 C CA . VAL A 1 94 ? -14.465 -5.507 11.618 1.00 97.50 94 VAL A CA 1
ATOM 766 C C . VAL A 1 94 ? -13.835 -6.680 12.387 1.00 97.50 94 VAL A C 1
ATOM 768 O O . VAL A 1 94 ? -12.653 -6.984 12.218 1.00 97.50 94 VAL A O 1
ATOM 771 N N . PRO A 1 95 ? -14.616 -7.423 13.196 1.00 95.25 95 PRO A N 1
ATOM 772 C CA . PRO A 1 95 ? -14.092 -8.471 14.083 1.00 95.25 95 PRO A CA 1
ATOM 773 C C . PRO A 1 95 ? -13.469 -9.669 13.342 1.00 95.25 95 PRO A C 1
ATOM 775 O O . PRO A 1 95 ? -12.742 -10.468 13.935 1.00 95.25 95 PRO A O 1
ATOM 778 N N . ASN A 1 96 ? -13.764 -9.822 12.048 1.00 97.38 96 ASN A N 1
ATOM 779 C CA . ASN A 1 96 ? -13.248 -10.901 11.204 1.00 97.38 96 ASN A CA 1
ATOM 780 C C . ASN A 1 96 ? -11.957 -10.532 10.462 1.00 97.38 96 ASN A C 1
ATOM 782 O O . ASN A 1 96 ? -11.443 -11.363 9.710 1.00 97.38 96 ASN A O 1
ATOM 786 N N . LEU A 1 97 ? -11.431 -9.315 10.656 1.00 98.50 97 LEU A N 1
ATOM 787 C CA . LEU A 1 97 ? -10.234 -8.872 9.956 1.00 98.50 97 LEU A CA 1
ATOM 788 C C . LEU A 1 97 ? -9.043 -9.724 10.401 1.00 98.50 97 LEU A C 1
ATOM 790 O O . LEU A 1 97 ? -8.626 -9.695 11.557 1.00 98.50 97 LEU A O 1
ATOM 794 N N . SER A 1 98 ? -8.505 -10.493 9.458 1.00 98.31 98 SER A N 1
ATOM 795 C CA . SER A 1 98 ? -7.407 -11.427 9.693 1.00 98.31 98 SER A CA 1
ATOM 796 C C . SER A 1 98 ? -6.112 -10.994 9.008 1.00 98.31 98 SER A C 1
ATOM 798 O O . SER A 1 98 ? -5.041 -11.506 9.321 1.00 98.31 98 SER A O 1
ATOM 800 N N . ARG A 1 99 ? -6.189 -10.064 8.051 1.00 98.69 99 ARG A N 1
ATOM 801 C CA . ARG A 1 99 ? -5.048 -9.574 7.277 1.00 98.69 99 ARG A CA 1
ATOM 802 C C . ARG A 1 99 ? -5.055 -8.049 7.201 1.00 98.69 99 ARG A C 1
ATOM 804 O O . ARG A 1 99 ? -5.920 -7.482 6.533 1.00 98.69 99 ARG A O 1
ATOM 811 N N . LEU A 1 100 ? -4.055 -7.413 7.808 1.00 98.62 100 LEU A N 1
ATOM 812 C CA . LEU A 1 100 ? -3.810 -5.972 7.751 1.00 98.62 100 LEU A CA 1
ATOM 813 C C . LEU A 1 100 ? -2.432 -5.708 7.135 1.00 98.62 100 LEU A C 1
ATOM 815 O O . LEU A 1 100 ? -1.403 -5.992 7.743 1.00 98.62 100 LEU A O 1
ATOM 819 N N . VAL A 1 101 ? -2.399 -5.160 5.921 1.00 98.25 101 VAL A N 1
ATOM 820 C CA . VAL A 1 101 ? -1.143 -4.909 5.198 1.00 98.25 101 VAL A CA 1
ATOM 821 C C . VAL A 1 101 ? -1.049 -3.447 4.815 1.00 98.25 101 VAL A C 1
ATOM 823 O O . VAL A 1 101 ? -1.844 -2.938 4.025 1.00 98.25 101 VAL A O 1
ATOM 826 N N . LEU A 1 102 ? -0.031 -2.786 5.349 1.00 97.31 102 LEU A N 1
ATOM 827 C CA . LEU A 1 102 ? 0.237 -1.377 5.149 1.00 97.31 102 LEU A CA 1
ATOM 828 C C . LEU A 1 102 ? 1.619 -1.230 4.511 1.00 97.31 102 LEU A C 1
ATOM 830 O O . LEU A 1 102 ? 2.639 -1.559 5.113 1.00 97.31 102 LEU A O 1
ATOM 834 N N . THR A 1 103 ? 1.674 -0.776 3.262 1.00 93.31 103 THR A N 1
ATOM 835 C CA . THR A 1 103 ? 2.944 -0.620 2.537 1.00 93.31 103 THR A CA 1
ATOM 836 C C . THR A 1 103 ? 3.083 0.786 1.975 1.00 93.31 103 THR A C 1
ATOM 838 O O . THR A 1 103 ? 2.179 1.271 1.298 1.00 93.31 103 THR A O 1
ATOM 841 N N . LEU A 1 104 ? 4.229 1.442 2.186 1.00 91.00 104 LEU A N 1
ATOM 842 C CA . LEU A 1 104 ? 4.485 2.803 1.674 1.00 91.00 104 LEU A CA 1
ATOM 843 C C . LEU A 1 104 ? 3.407 3.818 2.098 1.00 91.00 104 LEU A C 1
ATOM 845 O O . LEU A 1 104 ? 2.852 4.570 1.292 1.00 91.00 104 LEU A O 1
ATOM 849 N N . ILE A 1 105 ? 3.122 3.812 3.396 1.00 93.44 105 ILE A N 1
ATOM 850 C CA . ILE A 1 105 ? 2.211 4.713 4.112 1.00 93.44 105 ILE A CA 1
ATOM 851 C C . ILE A 1 105 ? 3.033 5.719 4.926 1.00 93.44 105 ILE A C 1
ATOM 853 O O . ILE A 1 105 ? 3.049 5.719 6.158 1.00 93.44 105 ILE A O 1
ATOM 857 N N . ALA A 1 106 ? 3.787 6.542 4.202 1.00 91.94 106 ALA A N 1
ATOM 858 C CA . ALA A 1 106 ? 4.885 7.329 4.754 1.00 91.94 106 ALA A CA 1
ATOM 859 C C . ALA A 1 106 ? 4.471 8.406 5.771 1.00 91.94 106 ALA A C 1
ATOM 861 O O . ALA A 1 106 ? 5.304 8.778 6.584 1.00 91.94 106 ALA A O 1
ATOM 862 N N . ARG A 1 107 ? 3.220 8.888 5.757 1.00 93.69 107 ARG A N 1
ATOM 863 C CA . ARG A 1 107 ? 2.708 9.897 6.707 1.00 93.69 107 ARG A CA 1
ATOM 864 C C . ARG A 1 107 ? 1.663 9.359 7.687 1.00 93.69 107 ARG A C 1
ATOM 866 O O . ARG A 1 107 ? 0.969 10.159 8.311 1.00 93.69 107 ARG A O 1
ATOM 873 N N . LEU A 1 108 ? 1.504 8.039 7.803 1.00 94.62 108 LEU A N 1
ATOM 874 C CA . LEU A 1 108 ? 0.602 7.489 8.810 1.00 94.62 108 LEU A CA 1
ATOM 875 C C . LEU A 1 108 ? 1.196 7.777 10.193 1.00 94.62 108 LEU A C 1
ATOM 877 O O . LEU A 1 108 ? 2.286 7.308 10.510 1.00 94.62 108 LEU A O 1
ATOM 881 N N . GLU A 1 109 ? 0.513 8.588 10.995 1.00 91.69 109 GLU A N 1
ATOM 882 C CA . GLU A 1 109 ? 1.047 9.051 12.282 1.00 91.69 109 GLU A CA 1
ATOM 883 C C . GLU A 1 109 ? 0.765 8.048 13.405 1.00 91.69 109 GLU A C 1
ATOM 885 O O . GLU A 1 109 ? 1.598 7.858 14.286 1.00 91.69 109 GLU A O 1
ATOM 890 N N . LEU A 1 110 ? -0.381 7.372 13.351 1.00 92.75 110 LEU A N 1
ATOM 891 C CA . LEU A 1 110 ? -0.813 6.397 14.347 1.00 92.75 110 LEU A CA 1
ATOM 892 C C . LEU A 1 110 ? -1.612 5.271 13.698 1.00 92.75 110 LEU A C 1
ATOM 894 O O . LEU A 1 110 ? -2.196 5.442 12.623 1.00 92.75 110 LEU A O 1
ATOM 898 N N . ILE A 1 111 ? -1.675 4.137 14.391 1.00 94.81 111 ILE A N 1
ATOM 899 C CA . ILE A 1 111 ? -2.622 3.061 14.105 1.00 94.81 111 ILE A CA 1
ATOM 900 C C . ILE A 1 111 ? -3.675 3.056 15.227 1.00 94.81 111 ILE A C 1
ATOM 902 O O . ILE A 1 111 ? -3.303 3.199 16.392 1.00 94.81 111 ILE A O 1
ATOM 906 N N . PRO A 1 112 ? -4.977 2.956 14.890 1.00 95.44 112 PRO A N 1
ATOM 907 C CA . PRO A 1 112 ? -6.051 2.758 15.861 1.00 95.44 112 PRO A CA 1
ATOM 908 C C . PRO A 1 112 ? -5.851 1.505 16.716 1.00 95.44 112 PRO A C 1
ATOM 910 O O . PRO A 1 112 ? -5.027 0.650 16.394 1.00 95.44 112 PRO A O 1
ATOM 913 N N . ASP A 1 113 ? -6.643 1.394 17.781 1.00 96.31 113 ASP A N 1
ATOM 914 C CA . ASP A 1 113 ? -6.634 0.227 18.659 1.00 96.31 113 ASP A CA 1
ATOM 915 C C . ASP A 1 113 ? -6.844 -1.073 17.864 1.00 96.31 113 ASP A C 1
ATOM 917 O O . ASP A 1 113 ? -7.796 -1.208 17.092 1.00 96.31 113 ASP A O 1
ATOM 921 N N . LEU A 1 114 ? -5.929 -2.023 18.047 1.00 97.38 114 LEU A N 1
ATOM 922 C CA . LEU A 1 114 ? -5.961 -3.346 17.434 1.00 97.38 114 LEU A CA 1
ATOM 923 C C . LEU A 1 114 ? -6.633 -4.393 18.336 1.00 97.38 114 LEU A C 1
ATOM 925 O O . LEU A 1 114 ? -6.848 -5.514 17.883 1.00 97.38 114 LEU A O 1
ATOM 929 N N . SER A 1 115 ? -7.022 -4.052 19.572 1.00 96.19 115 SER A N 1
ATOM 930 C CA . SER A 1 115 ? -7.694 -4.971 20.505 1.00 96.19 115 SER A CA 1
ATOM 931 C C . SER A 1 115 ? -8.972 -5.650 19.961 1.00 96.19 115 SER A C 1
ATOM 933 O O . SER A 1 115 ? -9.236 -6.803 20.336 1.00 96.19 115 SER A O 1
ATOM 935 N N . PRO A 1 116 ? -9.752 -5.046 19.034 1.00 96.25 116 PRO A N 1
ATOM 936 C CA . PRO A 1 116 ? -10.873 -5.738 18.391 1.00 96.25 116 PRO A CA 1
ATOM 937 C C . PRO A 1 116 ? -10.444 -6.870 17.438 1.00 96.25 116 PRO A C 1
ATOM 939 O O . PRO A 1 116 ? -11.223 -7.792 17.181 1.00 96.25 116 PRO A O 1
ATOM 942 N N . LEU A 1 117 ? -9.209 -6.842 16.923 1.00 96.81 117 LEU A N 1
ATOM 943 C CA . LEU A 1 117 ? -8.717 -7.713 15.850 1.00 96.81 117 LEU A CA 1
ATOM 944 C C . LEU A 1 117 ? -8.199 -9.065 16.351 1.00 96.81 117 LEU A C 1
ATOM 946 O O . LEU A 1 117 ? -7.054 -9.452 16.134 1.00 96.81 117 LEU A O 1
ATOM 950 N N . ARG A 1 118 ? -9.073 -9.841 16.988 1.00 94.06 118 ARG A N 1
ATOM 951 C CA . ARG A 1 118 ? -8.712 -11.121 17.633 1.00 94.06 118 ARG A CA 1
ATOM 952 C C . ARG A 1 118 ? -8.337 -12.253 16.671 1.00 94.06 118 ARG A C 1
ATOM 954 O O . ARG A 1 118 ? -7.855 -13.288 17.115 1.00 94.06 118 ARG A O 1
ATOM 961 N N . ASN A 1 119 ? -8.606 -12.080 15.378 1.00 95.31 119 ASN A N 1
ATOM 962 C CA . ASN A 1 119 ? -8.385 -13.083 14.334 1.00 95.31 119 ASN A CA 1
ATOM 963 C C . ASN A 1 119 ? -7.210 -12.727 13.410 1.00 95.31 119 ASN A C 1
ATOM 965 O O . ASN A 1 119 ? -7.082 -13.316 12.334 1.00 95.31 119 ASN A O 1
ATOM 969 N N . LEU A 1 120 ? -6.386 -11.745 13.787 1.00 97.75 120 LEU A N 1
ATOM 970 C CA . LEU A 1 120 ? -5.264 -11.291 12.975 1.00 97.75 120 LEU A CA 1
ATOM 971 C C . LEU A 1 120 ? -4.237 -12.421 12.818 1.00 97.75 120 LEU A C 1
ATOM 973 O O . LEU A 1 120 ? -3.723 -12.952 13.793 1.00 97.75 120 LEU A O 1
ATOM 977 N N . VAL A 1 121 ? -3.958 -12.805 11.574 1.00 98.06 121 VAL A N 1
ATOM 978 C CA . VAL A 1 121 ? -2.941 -13.810 11.212 1.00 98.06 121 VAL A CA 1
ATOM 979 C C . VAL A 1 121 ? -1.812 -13.211 10.381 1.00 98.06 121 VAL A C 1
ATOM 981 O O . VAL A 1 121 ? -0.770 -13.835 10.202 1.00 98.06 121 VAL A O 1
ATOM 984 N N . GLU A 1 122 ? -2.020 -12.016 9.833 1.00 98.31 122 GLU A N 1
ATOM 985 C CA . GLU A 1 122 ? -1.001 -11.267 9.115 1.00 98.31 122 GLU A CA 1
ATOM 986 C C . GLU A 1 122 ? -1.154 -9.778 9.417 1.00 98.31 122 GLU A C 1
ATOM 988 O O . GLU A 1 122 ? -2.178 -9.168 9.099 1.00 98.31 122 GLU A O 1
ATOM 993 N N . PHE A 1 123 ? -0.098 -9.196 9.979 1.00 98.31 123 PHE A N 1
ATOM 994 C CA . PHE A 1 123 ? 0.048 -7.760 10.151 1.00 98.31 123 PHE A CA 1
ATOM 995 C C . PHE A 1 123 ? 1.394 -7.315 9.594 1.00 98.31 123 PHE A C 1
ATOM 997 O O . PHE A 1 123 ? 2.450 -7.771 10.030 1.00 98.31 123 PHE A O 1
ATOM 1004 N N . VAL A 1 124 ? 1.356 -6.445 8.590 1.00 97.19 124 VAL A N 1
ATOM 1005 C CA . VAL A 1 124 ? 2.552 -5.973 7.896 1.00 97.19 124 VAL A CA 1
ATOM 1006 C C . VAL A 1 124 ? 2.556 -4.457 7.877 1.00 97.19 124 VAL A C 1
ATOM 1008 O O . VAL A 1 124 ? 1.614 -3.831 7.391 1.00 97.19 124 VAL A O 1
ATOM 1011 N N . ILE A 1 125 ? 3.668 -3.881 8.322 1.00 95.44 125 ILE A N 1
ATOM 1012 C CA . ILE A 1 125 ? 4.036 -2.493 8.046 1.00 95.44 125 ILE A CA 1
ATOM 1013 C C . ILE A 1 125 ? 5.378 -2.552 7.348 1.00 95.44 125 ILE A C 1
ATOM 1015 O O . ILE A 1 125 ? 6.393 -2.876 7.964 1.00 95.44 125 ILE A O 1
ATOM 1019 N N . TYR A 1 126 ? 5.371 -2.270 6.052 1.00 89.69 126 TYR A N 1
ATOM 1020 C CA . TYR A 1 126 ? 6.544 -2.437 5.211 1.00 89.69 126 TYR A CA 1
ATOM 1021 C C . TYR A 1 126 ? 6.857 -1.171 4.418 1.00 89.69 126 TYR A C 1
ATOM 1023 O O . TYR A 1 126 ? 5.953 -0.495 3.912 1.00 89.69 126 TYR A O 1
ATOM 1031 N N . ARG A 1 127 ? 8.159 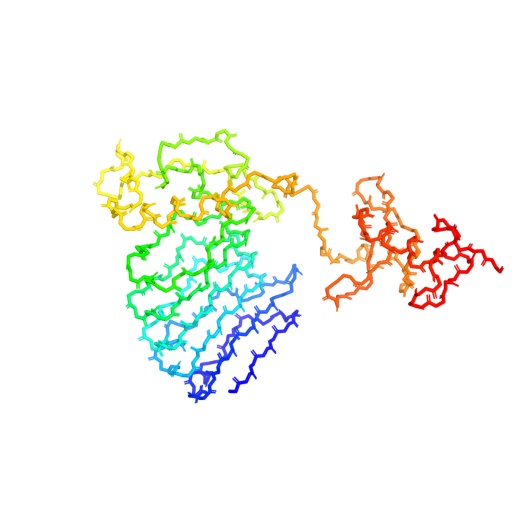-0.900 4.248 1.00 84.44 127 ARG A N 1
ATOM 1032 C CA . ARG A 1 127 ? 8.709 0.340 3.671 1.00 84.44 127 ARG A CA 1
ATOM 1033 C C . ARG A 1 127 ? 8.443 1.576 4.540 1.00 84.44 127 ARG A C 1
ATOM 1035 O O . ARG A 1 127 ? 7.680 1.477 5.499 1.00 84.44 127 ARG A O 1
ATOM 1042 N N . PRO A 1 128 ? 9.067 2.738 4.236 1.00 85.75 128 PRO A N 1
ATOM 1043 C CA . PRO A 1 128 ? 9.031 3.893 5.119 1.00 85.75 128 PRO A CA 1
ATOM 1044 C C . PRO A 1 128 ? 7.615 4.249 5.570 1.00 85.75 128 PRO A C 1
ATOM 1046 O O . PRO A 1 128 ? 6.737 4.539 4.752 1.00 85.75 128 PRO A O 1
ATOM 1049 N N . SER A 1 129 ? 7.425 4.206 6.885 1.00 90.88 129 SER A N 1
ATOM 1050 C CA . SER A 1 129 ? 6.241 4.666 7.592 1.00 90.88 129 SER A CA 1
ATOM 1051 C C . SER A 1 129 ? 6.670 5.339 8.889 1.00 90.88 129 SER A C 1
ATOM 1053 O O . SER A 1 129 ? 7.466 4.789 9.652 1.00 90.88 129 SER A O 1
ATOM 1055 N N . THR A 1 130 ? 6.145 6.537 9.136 1.00 93.31 130 THR A N 1
ATOM 1056 C CA . THR A 1 130 ? 6.494 7.358 10.300 1.00 93.31 130 THR A CA 1
ATOM 1057 C C . THR A 1 130 ? 6.191 6.676 11.632 1.00 93.31 130 THR A C 1
ATOM 1059 O O . THR A 1 130 ? 6.932 6.900 12.584 1.00 93.31 130 THR A O 1
ATOM 1062 N N . ILE A 1 131 ? 5.184 5.794 11.708 1.00 94.06 131 ILE A N 1
ATOM 1063 C CA . ILE A 1 131 ? 4.854 5.040 12.936 1.00 94.06 131 ILE A CA 1
ATOM 1064 C C . ILE A 1 131 ? 6.029 4.233 13.499 1.00 94.06 131 ILE A C 1
ATOM 1066 O O . ILE A 1 131 ? 6.090 3.998 14.702 1.00 94.06 131 ILE A O 1
ATOM 1070 N N . CYS A 1 132 ? 6.976 3.841 12.642 1.00 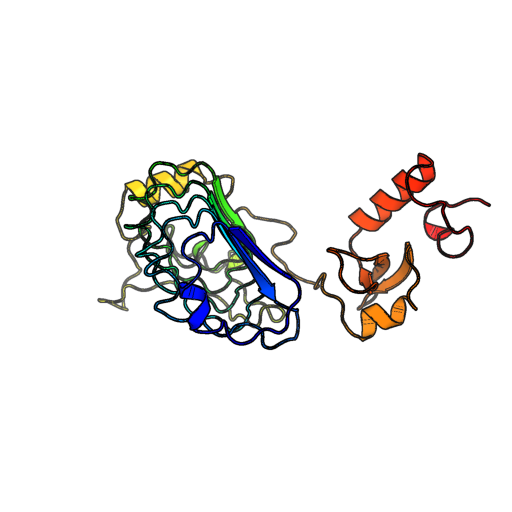93.06 132 CYS A N 1
ATOM 1071 C CA . CYS A 1 132 ? 8.129 3.034 13.028 1.00 93.06 132 CYS A CA 1
ATOM 1072 C C . CYS A 1 132 ? 9.165 3.812 13.851 1.00 93.06 132 CYS A C 1
ATOM 1074 O O . CYS A 1 132 ? 10.132 3.225 14.322 1.00 93.06 132 CYS A O 1
ATOM 1076 N N . CYS A 1 133 ? 9.024 5.134 13.970 1.00 93.88 133 CYS A N 1
ATOM 1077 C CA . CYS A 1 133 ? 10.065 5.981 14.551 1.00 93.88 133 CYS A CA 1
ATOM 1078 C C . CYS A 1 133 ? 9.559 7.311 15.135 1.00 93.88 133 CYS A C 1
ATOM 1080 O O . CYS A 1 133 ? 10.313 8.004 15.815 1.00 93.88 133 CYS A O 1
ATOM 1082 N N . ASN A 1 134 ? 8.292 7.679 14.928 1.00 95.25 134 ASN A N 1
ATOM 1083 C CA . ASN A 1 134 ? 7.707 8.919 15.446 1.00 95.25 134 ASN A CA 1
ATOM 1084 C C . ASN A 1 134 ? 7.310 8.852 16.932 1.00 95.25 134 ASN A C 1
ATOM 1086 O O . ASN A 1 134 ? 6.807 9.835 17.463 1.00 95.25 134 ASN A O 1
ATOM 1090 N N . GLY A 1 135 ? 7.520 7.721 17.607 1.00 95.38 135 GLY A N 1
ATOM 1091 C CA . GLY A 1 135 ? 7.177 7.528 19.016 1.00 95.38 135 GLY A CA 1
ATOM 1092 C C . GLY A 1 135 ? 5.842 6.816 19.275 1.00 95.38 135 GLY A C 1
ATOM 1093 O O . GLY A 1 135 ? 5.453 6.644 20.425 1.00 95.38 135 GLY A O 1
ATOM 1094 N N . PHE A 1 136 ? 5.132 6.364 18.236 1.00 95.69 136 PHE A N 1
ATOM 1095 C CA . PHE A 1 136 ? 3.922 5.554 18.420 1.00 95.69 136 PHE A CA 1
ATOM 1096 C C . PHE A 1 136 ? 4.214 4.197 19.087 1.00 95.69 136 PHE A C 1
ATOM 1098 O O . PHE A 1 136 ? 3.459 3.760 19.950 1.00 95.69 136 PHE A O 1
ATOM 1105 N N . MET A 1 137 ? 5.313 3.539 18.704 1.00 94.81 137 MET A N 1
ATOM 1106 C CA . MET A 1 137 ? 5.690 2.206 19.204 1.00 94.81 137 MET A CA 1
ATOM 1107 C C . MET A 1 137 ? 6.614 2.240 20.435 1.00 94.81 137 MET A C 1
ATOM 1109 O O . MET A 1 137 ? 7.040 1.193 20.913 1.00 94.81 137 MET A O 1
ATOM 1113 N N . GLY A 1 138 ? 6.987 3.424 20.928 1.00 93.50 138 GLY A N 1
ATOM 1114 C CA . GLY A 1 138 ? 8.017 3.572 21.957 1.00 93.50 138 GLY A CA 1
ATOM 1115 C C . GLY A 1 138 ? 8.658 4.960 21.938 1.00 93.50 138 GLY A C 1
ATOM 1116 O O . GLY A 1 138 ? 8.013 5.923 21.532 1.00 93.50 138 GLY A O 1
ATOM 1117 N N . PRO A 1 139 ? 9.919 5.112 22.371 1.00 92.81 139 PRO A N 1
ATOM 1118 C CA . PRO A 1 139 ? 10.644 6.371 22.225 1.00 92.81 139 PRO A CA 1
ATOM 1119 C C . PRO A 1 139 ? 10.715 6.837 20.761 1.00 92.81 139 PRO A C 1
ATOM 1121 O O . PRO A 1 139 ? 10.818 6.034 19.837 1.00 92.81 139 PRO A O 1
ATOM 1124 N N . CYS A 1 140 ? 10.669 8.151 20.543 1.00 95.06 140 CYS A N 1
ATOM 1125 C CA . CYS A 1 140 ? 10.833 8.727 19.210 1.00 95.06 140 CYS A CA 1
ATOM 1126 C C . CYS A 1 140 ? 12.305 8.678 18.762 1.00 95.06 140 CYS A C 1
ATOM 1128 O O . CYS A 1 140 ? 13.179 9.222 19.441 1.00 95.06 140 CYS A O 1
ATOM 1130 N N . GLU A 1 141 ? 12.569 8.095 17.590 1.00 93.12 141 GLU A N 1
ATOM 1131 C CA . GLU A 1 141 ? 13.910 7.872 17.034 1.00 93.12 141 GLU A CA 1
ATOM 1132 C C . GLU A 1 141 ? 14.011 8.346 15.571 1.00 93.12 141 GLU A C 1
ATOM 1134 O O . GLU A 1 141 ? 14.051 7.561 14.623 1.00 93.12 141 GLU A O 1
ATOM 1139 N N . LEU A 1 142 ? 14.115 9.663 15.359 1.00 93.56 142 LEU A N 1
ATOM 1140 C CA . LEU A 1 142 ? 14.112 10.277 14.015 1.00 93.56 142 LEU A CA 1
ATOM 1141 C C . LEU A 1 142 ? 15.309 9.901 13.115 1.00 93.56 142 LEU A C 1
ATOM 1143 O O . LEU A 1 142 ? 15.311 10.219 11.928 1.00 93.56 142 LEU A O 1
ATOM 1147 N N . ASN A 1 143 ? 16.321 9.211 13.650 1.00 89.75 143 ASN A N 1
ATOM 1148 C CA . ASN A 1 143 ? 17.460 8.726 12.867 1.00 89.75 143 ASN A CA 1
ATOM 1149 C C . ASN A 1 143 ? 17.125 7.491 12.008 1.00 89.75 143 ASN A C 1
ATOM 1151 O O . ASN A 1 143 ? 17.892 7.179 11.090 1.00 89.75 143 ASN A O 1
ATOM 1155 N N . HIS A 1 144 ? 16.006 6.809 12.281 1.00 87.94 144 HIS A N 1
ATOM 1156 C CA . HIS A 1 144 ? 15.561 5.629 11.540 1.00 87.94 144 HIS A CA 1
ATOM 1157 C C . HIS A 1 144 ? 15.292 5.951 10.057 1.00 87.94 144 HIS A C 1
ATOM 1159 O O . HIS A 1 144 ? 14.801 7.030 9.715 1.00 87.94 144 HIS A O 1
ATOM 1165 N N . SER A 1 145 ? 15.571 5.005 9.152 1.00 85.62 145 SER A N 1
ATOM 1166 C CA . SER A 1 145 ? 15.417 5.200 7.698 1.00 85.62 145 SER A CA 1
ATOM 1167 C C . SER A 1 145 ? 13.983 5.580 7.302 1.00 85.62 145 SER A C 1
ATOM 1169 O O . SER A 1 145 ? 13.785 6.416 6.422 1.00 85.62 145 SER A O 1
ATOM 1171 N N . SER A 1 146 ? 12.989 5.026 8.002 1.00 87.88 146 SER A N 1
ATOM 1172 C CA . SER A 1 146 ? 11.564 5.309 7.789 1.00 87.88 146 SER A CA 1
ATOM 1173 C C . SER A 1 146 ? 11.131 6.729 8.158 1.00 87.88 146 SER A C 1
ATOM 1175 O O . SER A 1 146 ? 10.068 7.155 7.716 1.00 87.88 146 SER A O 1
ATOM 1177 N N . CYS A 1 147 ? 11.931 7.452 8.949 1.00 89.75 147 CYS A N 1
ATOM 1178 C CA . CYS A 1 147 ? 11.645 8.827 9.358 1.00 89.75 147 CYS A CA 1
ATOM 1179 C C . CYS A 1 147 ? 12.179 9.870 8.372 1.00 89.75 147 CYS A C 1
ATOM 1181 O O . CYS A 1 147 ? 11.878 11.054 8.512 1.00 89.75 147 CYS A O 1
ATOM 1183 N N . ARG A 1 148 ? 12.963 9.453 7.373 1.00 89.31 148 ARG A N 1
ATOM 1184 C CA . ARG A 1 148 ? 13.499 10.364 6.364 1.00 89.31 148 ARG A CA 1
ATOM 1185 C C . ARG A 1 148 ? 12.448 10.679 5.309 1.00 89.31 148 ARG A C 1
ATOM 1187 O O . ARG A 1 148 ? 11.763 9.790 4.801 1.00 89.31 148 ARG A O 1
ATOM 1194 N N . GLY A 1 149 ? 12.374 11.948 4.944 1.00 87.56 149 GLY A N 1
ATOM 1195 C CA . GLY A 1 149 ? 11.564 12.437 3.849 1.00 87.56 149 GLY A CA 1
ATOM 1196 C C . GLY A 1 149 ? 11.982 11.818 2.520 1.00 87.56 149 GLY A C 1
ATOM 1197 O O . GLY A 1 149 ? 13.114 11.370 2.319 1.00 87.56 149 GLY A O 1
ATOM 1198 N N . SER A 1 150 ? 11.043 11.800 1.581 1.00 85.94 150 SER A N 1
ATOM 1199 C CA . SER A 1 150 ? 11.251 11.248 0.252 1.00 85.94 150 SER A CA 1
ATOM 1200 C C . SER A 1 150 ? 10.723 12.216 -0.786 1.00 85.94 150 SER A C 1
ATOM 1202 O O . SER A 1 150 ? 9.524 12.484 -0.845 1.00 85.94 150 SER A O 1
ATOM 1204 N N . SER A 1 151 ? 11.608 12.700 -1.660 1.00 83.81 151 SER A N 1
ATOM 1205 C CA . SER A 1 151 ? 11.194 13.483 -2.829 1.00 83.81 151 SER A CA 1
ATOM 1206 C C . SER A 1 151 ? 10.305 12.667 -3.766 1.00 83.81 151 SER A C 1
ATOM 1208 O O . SER A 1 151 ? 9.431 13.230 -4.410 1.00 83.81 151 SER A O 1
ATOM 1210 N N . LEU A 1 152 ? 10.491 11.342 -3.817 1.00 81.50 152 LEU A N 1
ATOM 1211 C CA . LEU A 1 152 ? 9.674 10.460 -4.644 1.00 81.50 152 LEU A CA 1
ATOM 1212 C C . LEU A 1 152 ? 8.240 10.323 -4.118 1.00 81.50 152 LEU A C 1
ATOM 1214 O O . LEU A 1 152 ? 7.290 10.291 -4.895 1.00 81.50 152 LEU A O 1
ATOM 1218 N N . LEU A 1 153 ? 8.084 10.187 -2.803 1.00 82.88 153 LEU A N 1
ATOM 1219 C CA . LEU A 1 153 ? 6.765 10.072 -2.178 1.00 82.88 153 LEU A CA 1
ATOM 1220 C C . LEU A 1 153 ? 6.158 11.441 -1.835 1.00 82.88 153 LEU A C 1
ATOM 1222 O O . LEU A 1 153 ? 5.055 11.489 -1.297 1.00 82.88 153 LEU A O 1
ATOM 1226 N N . GLU A 1 154 ? 6.877 12.531 -2.123 1.00 86.62 154 GLU A N 1
ATOM 1227 C CA . GLU A 1 154 ? 6.545 13.902 -1.726 1.00 86.62 154 GLU A CA 1
ATOM 1228 C C . GLU A 1 154 ? 6.273 14.023 -0.215 1.00 86.62 154 GLU A C 1
ATOM 1230 O O . GLU A 1 154 ? 5.360 14.720 0.235 1.00 86.62 154 GLU A O 1
ATOM 1235 N N . THR A 1 155 ? 7.062 13.329 0.609 1.00 88.19 155 THR A N 1
ATOM 1236 C CA . THR A 1 155 ? 6.906 13.317 2.070 1.00 88.19 155 THR A CA 1
ATOM 1237 C C . THR A 1 155 ? 8.033 14.070 2.775 1.00 88.19 155 THR A C 1
ATOM 1239 O O . THR A 1 155 ? 9.193 13.896 2.402 1.00 88.19 155 THR A O 1
ATOM 1242 N N . PRO A 1 156 ? 7.717 14.910 3.782 1.00 91.25 156 PRO A N 1
ATOM 1243 C CA . PRO A 1 156 ? 8.731 15.545 4.617 1.00 91.25 156 PRO A CA 1
ATOM 1244 C C . PRO A 1 156 ? 9.365 14.528 5.574 1.00 91.25 156 PRO A C 1
ATOM 1246 O O . PRO A 1 156 ? 8.860 13.411 5.716 1.00 91.25 156 PRO A O 1
ATOM 1249 N N . ASP A 1 157 ? 10.444 14.940 6.240 1.00 92.12 157 ASP A N 1
ATOM 1250 C CA . ASP A 1 157 ? 10.965 14.221 7.403 1.00 92.12 157 ASP A CA 1
ATOM 1251 C C . ASP A 1 157 ? 9.888 14.114 8.492 1.00 92.12 157 ASP A C 1
ATOM 1253 O O . ASP A 1 157 ? 9.056 15.011 8.677 1.00 92.12 157 ASP A O 1
ATOM 1257 N N . ALA A 1 158 ? 9.911 12.999 9.210 1.00 93.44 158 ALA A N 1
ATOM 1258 C CA . ALA A 1 158 ? 9.042 12.754 10.342 1.00 93.44 158 ALA A CA 1
ATOM 1259 C C . ALA A 1 158 ? 9.346 13.706 11.505 1.00 93.44 158 ALA A C 1
ATOM 1261 O O . ALA A 1 158 ? 10.485 14.118 11.729 1.00 93.44 158 ALA A O 1
ATOM 1262 N N . THR A 1 159 ? 8.327 13.972 12.313 1.00 94.12 159 THR A N 1
ATOM 1263 C CA . THR A 1 159 ? 8.463 14.625 13.617 1.00 94.12 159 THR A CA 1
ATOM 1264 C C . THR A 1 159 ? 7.982 13.684 14.709 1.00 94.12 159 THR A C 1
ATOM 1266 O O . THR A 1 159 ? 7.148 12.814 14.454 1.00 94.12 159 THR A O 1
ATOM 1269 N N . CYS A 1 160 ? 8.474 13.869 15.934 1.00 95.12 160 CYS A N 1
ATOM 1270 C CA . CYS A 1 160 ? 7.959 13.117 17.072 1.00 95.12 160 CYS A CA 1
ATOM 1271 C C . CYS A 1 160 ? 6.477 13.423 17.295 1.00 95.12 160 CYS A C 1
ATOM 1273 O O . CYS A 1 160 ? 6.058 14.581 17.236 1.00 95.12 160 CYS A O 1
ATOM 1275 N N . LEU A 1 161 ? 5.703 12.372 17.542 1.00 93.25 161 LEU A N 1
ATOM 1276 C CA . LEU A 1 161 ? 4.284 12.449 17.818 1.00 93.25 161 LEU A CA 1
ATOM 1277 C C . LEU A 1 161 ? 4.080 12.942 19.253 1.00 93.25 161 LEU A C 1
ATOM 1279 O O . LEU A 1 161 ? 4.598 12.369 20.215 1.00 93.25 161 LEU A O 1
ATOM 1283 N N . LEU A 1 162 ? 3.339 14.037 19.377 1.00 92.69 162 LEU A N 1
ATOM 1284 C CA . LEU A 1 162 ? 3.047 14.696 20.645 1.00 92.69 162 LEU A CA 1
ATOM 1285 C C . LEU A 1 162 ? 1.641 14.325 21.108 1.00 92.69 162 LEU A C 1
ATOM 1287 O O . LEU A 1 162 ? 0.781 13.967 20.301 1.00 92.69 162 LEU A O 1
ATOM 1291 N N . ASN A 1 163 ? 1.404 14.414 22.411 1.00 88.88 163 ASN A N 1
ATOM 1292 C CA . ASN A 1 163 ? 0.081 14.211 22.976 1.00 88.88 163 ASN A CA 1
ATOM 1293 C C . ASN A 1 163 ? -0.870 15.329 22.505 1.00 88.88 163 ASN A C 1
ATOM 1295 O O . ASN A 1 163 ? -0.534 16.511 22.564 1.00 88.88 163 ASN A O 1
ATOM 1299 N N . GLU A 1 164 ? -2.072 14.966 22.045 1.00 85.12 164 GLU A N 1
ATOM 1300 C CA . GLU A 1 164 ? -3.051 15.942 21.541 1.00 85.12 164 GLU A CA 1
ATOM 1301 C C . GLU A 1 164 ? -3.546 16.908 22.632 1.00 85.12 164 GLU A C 1
ATOM 1303 O O . GLU A 1 164 ? -3.840 18.069 22.350 1.00 85.12 164 GLU A O 1
ATOM 1308 N N . THR A 1 165 ? -3.639 16.437 23.879 1.00 87.81 165 THR A N 1
ATOM 1309 C CA . THR A 1 165 ? -4.136 17.217 25.026 1.00 87.81 165 THR A CA 1
ATOM 1310 C C . THR A 1 165 ? -3.041 18.002 25.743 1.00 87.81 165 THR A C 1
ATOM 1312 O O . THR A 1 165 ? -3.321 19.051 26.321 1.00 87.81 165 THR A O 1
ATOM 1315 N N . ASP A 1 166 ? -1.797 17.531 25.667 1.00 90.00 166 ASP A N 1
ATOM 1316 C CA . ASP A 1 166 ? -0.615 18.211 26.190 1.00 90.00 166 ASP A CA 1
ATOM 1317 C C . ASP A 1 166 ? 0.522 18.167 25.153 1.00 90.00 166 ASP A C 1
ATOM 1319 O O . ASP A 1 166 ? 1.375 17.283 25.196 1.00 90.00 166 ASP A O 1
ATOM 1323 N N . PRO A 1 167 ? 0.591 19.147 24.236 1.00 87.88 167 PRO A N 1
ATOM 1324 C CA . PRO A 1 167 ? 1.618 19.181 23.194 1.00 87.88 167 PRO A CA 1
ATOM 1325 C C . PRO A 1 167 ? 3.059 19.315 23.714 1.00 87.88 167 PRO A C 1
ATOM 1327 O O . PRO A 1 167 ? 3.992 19.326 22.914 1.00 87.88 167 PRO A O 1
ATOM 1330 N N . SER A 1 168 ? 3.268 19.466 25.027 1.00 88.69 168 SER A N 1
ATOM 1331 C CA . SER A 1 168 ? 4.602 19.457 25.634 1.00 88.69 168 SER A CA 1
ATOM 1332 C C . SER A 1 168 ? 5.105 18.052 25.985 1.00 88.69 168 SER A C 1
ATOM 1334 O O . SER A 1 168 ? 6.296 17.886 26.256 1.00 88.69 168 SER A O 1
ATOM 1336 N N . SER A 1 169 ? 4.234 17.039 25.933 1.00 89.44 169 SER A N 1
ATOM 1337 C CA . SER A 1 169 ? 4.570 15.643 26.204 1.00 89.44 169 SER A CA 1
ATOM 1338 C C . SER A 1 169 ? 4.455 14.755 24.963 1.00 89.44 169 SER A C 1
ATOM 1340 O O . SER A 1 169 ? 3.723 15.033 24.010 1.00 89.44 169 SER A O 1
ATOM 1342 N N . ALA A 1 170 ? 5.229 13.667 24.966 1.00 91.81 170 ALA A N 1
ATOM 1343 C CA . ALA A 1 170 ? 5.123 12.621 23.958 1.00 91.81 170 ALA A CA 1
ATOM 1344 C C . ALA A 1 170 ? 3.800 11.855 24.112 1.00 91.81 170 ALA A C 1
ATOM 1346 O O . ALA A 1 170 ? 3.223 11.784 25.201 1.00 91.81 170 ALA A O 1
ATOM 1347 N N . ILE A 1 171 ? 3.333 11.254 23.019 1.00 92.38 171 ILE A N 1
ATOM 1348 C CA . ILE A 1 171 ? 2.199 10.330 23.072 1.00 92.38 171 ILE A CA 1
ATOM 1349 C C . ILE A 1 171 ? 2.517 9.116 23.962 1.00 92.38 171 ILE A C 1
ATOM 1351 O O . ILE A 1 171 ? 3.669 8.694 24.078 1.00 92.38 171 ILE A O 1
ATOM 1355 N N . VAL A 1 172 ? 1.486 8.530 24.574 1.00 93.38 172 VAL A N 1
ATOM 1356 C CA . VAL A 1 172 ? 1.611 7.212 25.209 1.00 93.38 172 VAL A CA 1
ATOM 1357 C C . VAL A 1 172 ? 1.722 6.157 24.099 1.00 93.38 172 VAL A C 1
ATOM 1359 O O . VAL A 1 172 ? 0.828 6.113 23.245 1.00 93.38 172 VAL A O 1
ATOM 1362 N N . PRO A 1 173 ? 2.775 5.315 24.086 1.00 95.81 173 PRO A N 1
ATOM 1363 C CA . PRO A 1 173 ? 2.926 4.268 23.082 1.00 95.81 173 PRO A CA 1
ATOM 1364 C C . PRO A 1 173 ? 1.689 3.378 22.979 1.00 95.81 173 PRO A C 1
ATOM 1366 O O . PRO A 1 173 ? 1.011 3.136 23.979 1.00 95.81 173 PRO A O 1
ATOM 1369 N N . PHE A 1 174 ? 1.378 2.921 21.765 1.00 95.94 174 PHE A N 1
ATOM 1370 C CA . PHE A 1 174 ? 0.226 2.056 21.476 1.00 95.94 174 PHE A CA 1
ATOM 1371 C C . PHE A 1 174 ? -1.112 2.598 22.014 1.00 95.94 174 PHE A C 1
ATOM 1373 O O . PHE A 1 174 ? -2.025 1.834 22.324 1.00 95.94 174 PHE A O 1
ATOM 1380 N N . LEU A 1 175 ? -1.220 3.925 22.174 1.00 92.50 175 LEU A N 1
ATOM 1381 C CA . LEU A 1 175 ? -2.368 4.608 22.783 1.00 92.50 175 LEU A CA 1
ATOM 1382 C C . LEU A 1 175 ? -2.676 4.140 24.222 1.00 92.50 175 LEU A C 1
ATOM 1384 O O . LEU A 1 175 ? -3.784 4.339 24.716 1.00 92.50 175 LEU A O 1
ATOM 1388 N N . GLY A 1 176 ? -1.708 3.517 24.902 1.00 94.50 176 GLY A N 1
ATOM 1389 C CA . GLY A 1 176 ? -1.883 2.919 26.226 1.00 94.50 176 GLY A CA 1
ATOM 1390 C C . GLY A 1 176 ? -2.680 1.609 26.239 1.00 94.50 176 GLY A C 1
ATOM 1391 O O . GLY A 1 176 ? -3.091 1.177 27.317 1.00 94.50 176 GLY A O 1
ATOM 1392 N N . ASN A 1 177 ? -2.920 0.980 25.082 1.00 96.69 177 ASN A N 1
ATOM 1393 C CA . ASN A 1 177 ? -3.623 -0.298 24.993 1.00 96.69 177 ASN A CA 1
ATOM 1394 C C . ASN A 1 177 ? -2.630 -1.477 24.943 1.00 96.69 177 ASN A C 1
ATOM 1396 O O . ASN A 1 177 ? -1.878 -1.636 23.981 1.00 96.69 177 ASN A O 1
ATOM 1400 N N . ILE A 1 178 ? -2.681 -2.334 25.969 1.00 97.44 178 ILE A N 1
ATOM 1401 C CA . ILE A 1 178 ? -1.796 -3.500 26.109 1.00 97.44 178 ILE A CA 1
ATOM 1402 C C . ILE A 1 178 ? -2.030 -4.575 25.037 1.00 97.44 178 ILE A C 1
ATOM 1404 O O . ILE A 1 178 ? -1.087 -5.234 24.616 1.00 97.44 178 ILE A O 1
ATOM 1408 N N . ASP A 1 179 ? -3.260 -4.751 24.556 1.00 97.38 179 ASP A N 1
ATOM 1409 C CA . ASP A 1 179 ? -3.568 -5.728 23.507 1.00 97.38 179 ASP A CA 1
ATOM 1410 C C . ASP A 1 179 ? -3.048 -5.249 22.144 1.00 97.38 179 ASP A C 1
ATOM 1412 O O . ASP A 1 179 ? -2.544 -6.047 21.349 1.00 97.38 179 ASP A O 1
ATOM 1416 N N . THR A 1 180 ? -3.086 -3.933 21.899 1.00 97.81 180 THR A N 1
ATOM 1417 C CA . THR A 1 180 ? -2.409 -3.335 20.740 1.00 97.81 180 THR A CA 1
ATOM 1418 C C . THR A 1 180 ? -0.901 -3.556 20.827 1.00 97.81 180 THR A C 1
ATOM 1420 O O . THR A 1 180 ? -0.313 -4.046 19.866 1.00 97.81 180 THR A O 1
ATOM 1423 N N . GLU A 1 181 ? -0.275 -3.264 21.970 1.00 97.81 181 GLU A N 1
ATOM 1424 C CA . GLU A 1 181 ? 1.156 -3.522 22.190 1.00 97.81 181 GLU A CA 1
ATOM 1425 C C . GLU A 1 181 ? 1.520 -4.997 21.942 1.00 97.81 181 GLU A C 1
ATOM 1427 O O . GLU A 1 181 ? 2.431 -5.288 21.165 1.00 97.81 181 GLU A O 1
ATOM 1432 N N . ASN A 1 182 ? 0.751 -5.931 22.510 1.00 98.06 182 ASN A N 1
ATOM 1433 C CA . ASN A 1 182 ? 0.941 -7.370 22.309 1.00 98.06 182 ASN A CA 1
ATOM 1434 C C . ASN A 1 182 ? 0.851 -7.767 20.828 1.00 98.06 182 ASN A C 1
ATOM 1436 O O . ASN A 1 182 ? 1.641 -8.589 20.368 1.00 98.06 182 ASN A O 1
ATOM 1440 N N . THR A 1 183 ? -0.066 -7.159 20.069 1.00 97.81 183 THR A N 1
ATOM 1441 C CA . THR A 1 183 ? -0.201 -7.401 18.624 1.00 97.81 183 THR A CA 1
ATOM 1442 C C . THR A 1 183 ? 1.056 -6.952 17.870 1.00 97.81 183 THR A C 1
ATOM 1444 O O . THR A 1 183 ? 1.559 -7.667 17.004 1.00 97.81 183 THR A O 1
ATOM 1447 N N . PHE A 1 184 ? 1.614 -5.785 18.199 1.00 97.50 184 PHE A N 1
ATOM 1448 C CA . PHE A 1 184 ? 2.867 -5.328 17.586 1.00 97.50 184 PHE A CA 1
ATOM 1449 C C . PHE A 1 184 ? 4.049 -6.245 17.920 1.00 97.50 184 PHE A C 1
ATOM 1451 O O . PHE A 1 184 ? 4.868 -6.514 17.041 1.00 97.50 184 PHE A O 1
ATOM 1458 N N . GLU A 1 185 ? 4.124 -6.749 19.152 1.00 97.38 185 GLU A N 1
ATOM 1459 C CA . GLU A 1 185 ? 5.174 -7.687 19.562 1.00 97.38 185 GLU A CA 1
ATOM 1460 C C . GLU A 1 185 ? 5.040 -9.048 18.857 1.00 97.38 185 GLU A C 1
ATOM 1462 O O . GLU A 1 185 ? 6.042 -9.601 18.393 1.00 97.38 185 GLU A O 1
ATOM 1467 N N . GLU A 1 186 ? 3.817 -9.568 18.707 1.00 97.81 186 GLU A N 1
ATOM 1468 C CA . GLU A 1 186 ? 3.535 -10.807 17.970 1.00 97.81 186 GLU A CA 1
ATOM 1469 C C . GLU A 1 186 ? 4.014 -10.720 16.512 1.00 97.81 186 GLU A C 1
ATOM 1471 O O . GLU A 1 186 ? 4.688 -11.626 16.012 1.00 97.81 186 GLU A O 1
ATOM 1476 N N . PHE A 1 187 ? 3.735 -9.597 15.846 1.00 97.81 187 PHE A N 1
ATOM 1477 C CA . PHE A 1 187 ? 4.057 -9.370 14.434 1.00 97.81 187 PHE A CA 1
ATOM 1478 C C . PHE A 1 187 ? 5.347 -8.573 14.207 1.00 97.81 187 PHE A C 1
ATOM 1480 O O . PHE A 1 187 ? 5.586 -8.056 13.111 1.00 97.81 187 PHE A O 1
ATOM 1487 N N . LYS A 1 188 ? 6.238 -8.500 15.202 1.00 96.19 188 LYS A N 1
ATOM 1488 C CA . LYS A 1 188 ? 7.462 -7.692 15.099 1.00 96.19 188 LYS A CA 1
ATOM 1489 C C . LYS A 1 188 ? 8.339 -8.045 13.901 1.00 96.19 188 LYS A C 1
ATOM 1491 O O . LYS A 1 188 ? 9.022 -7.177 13.389 1.00 96.19 188 LYS A O 1
ATOM 1496 N N . SER A 1 189 ? 8.316 -9.294 13.424 1.00 95.38 189 SER A N 1
ATOM 1497 C CA . SER 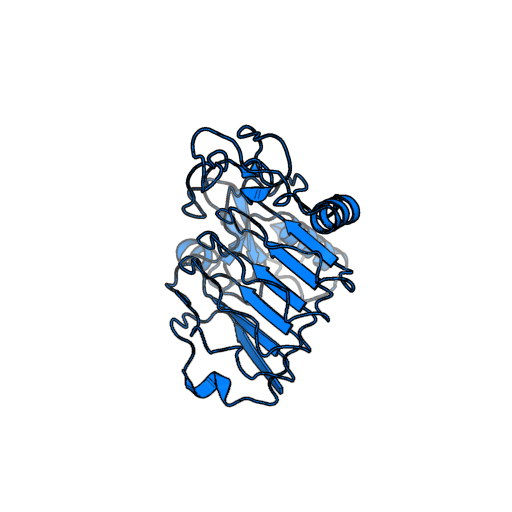A 1 189 ? 9.111 -9.751 12.271 1.00 95.38 189 SER A CA 1
ATOM 1498 C C . SER A 1 189 ? 8.580 -9.277 10.913 1.00 95.38 189 SER A C 1
ATOM 1500 O O . SER A 1 189 ? 9.269 -9.423 9.906 1.00 95.38 189 SER A O 1
ATOM 1502 N N . THR A 1 190 ? 7.373 -8.716 10.867 1.00 95.44 190 THR A N 1
ATOM 1503 C CA . THR A 1 190 ? 6.714 -8.212 9.652 1.00 95.44 190 THR A CA 1
ATOM 1504 C C . THR A 1 190 ? 6.332 -6.736 9.751 1.00 95.44 190 THR A C 1
ATOM 1506 O O . THR A 1 190 ? 5.883 -6.138 8.770 1.00 95.44 190 THR A O 1
ATOM 1509 N N . VAL A 1 191 ? 6.548 -6.128 10.914 1.00 95.44 191 VAL A N 1
ATOM 1510 C CA . VAL A 1 191 ? 6.311 -4.715 11.191 1.00 95.44 191 VAL A CA 1
ATOM 1511 C C . VAL A 1 191 ? 7.642 -3.978 11.285 1.00 95.44 191 VAL A C 1
ATOM 1513 O O . VAL A 1 191 ? 8.543 -4.397 12.008 1.00 95.44 191 VAL A O 1
ATOM 1516 N N . CYS A 1 192 ? 7.758 -2.870 10.548 1.00 92.69 192 CYS A N 1
ATOM 1517 C CA . CYS A 1 192 ? 8.870 -1.920 10.642 1.00 92.69 192 CYS A CA 1
ATOM 1518 C C . CYS A 1 192 ? 10.263 -2.548 10.460 1.00 92.69 192 CYS A C 1
ATOM 1520 O O . CYS A 1 192 ? 11.249 -2.056 10.999 1.00 92.69 192 CYS A O 1
ATOM 1522 N N . GLN A 1 193 ? 10.351 -3.633 9.686 1.00 89.00 193 GLN A N 1
ATOM 1523 C CA . GLN A 1 193 ? 11.625 -4.271 9.381 1.00 89.00 193 GLN A CA 1
ATOM 1524 C C . GLN A 1 193 ? 12.438 -3.426 8.408 1.00 89.00 193 GLN A C 1
ATOM 1526 O O . GLN A 1 193 ? 11.944 -3.060 7.338 1.00 89.00 193 GLN A O 1
ATOM 1531 N N . GLU A 1 194 ? 13.704 -3.192 8.754 1.00 83.31 194 GLU A N 1
ATOM 1532 C CA . GLU A 1 194 ? 14.645 -2.544 7.851 1.00 83.31 194 GLU A CA 1
ATOM 1533 C C . GLU A 1 194 ?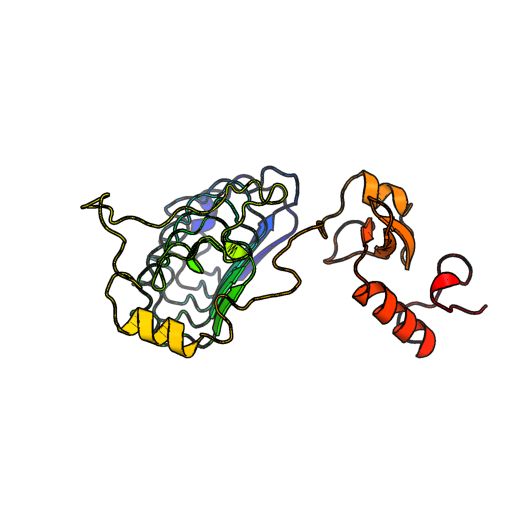 14.817 -3.366 6.573 1.00 83.31 194 GLU A C 1
ATOM 1535 O O . GLU A 1 194 ? 14.991 -4.589 6.574 1.00 83.31 194 GLU A O 1
ATOM 1540 N N . SER A 1 195 ? 14.794 -2.670 5.446 1.00 78.94 195 SER A N 1
ATOM 1541 C CA . SER A 1 195 ? 14.933 -3.260 4.132 1.00 78.94 195 SER A CA 1
ATOM 1542 C C . SER A 1 195 ? 15.890 -2.432 3.277 1.00 78.94 195 SER A C 1
ATOM 1544 O O . SER A 1 195 ? 15.802 -1.203 3.267 1.00 78.94 195 SER A O 1
ATOM 1546 N N . PRO A 1 196 ? 16.746 -3.061 2.445 1.00 72.81 196 PRO A N 1
ATOM 1547 C CA . PRO A 1 196 ? 17.576 -2.337 1.473 1.00 72.81 196 PRO A CA 1
ATOM 1548 C C . PRO A 1 196 ? 16.766 -1.416 0.553 1.00 72.81 196 PRO A C 1
ATOM 1550 O O . PRO A 1 196 ? 17.276 -0.447 -0.008 1.00 72.81 196 PRO A O 1
ATOM 1553 N N . PHE A 1 197 ? 15.481 -1.718 0.403 1.00 72.50 197 PHE A N 1
ATOM 1554 C CA . PHE A 1 197 ? 14.570 -0.971 -0.432 1.00 72.50 197 PHE A CA 1
ATOM 1555 C C . PHE A 1 197 ? 13.835 0.177 0.291 1.00 72.50 197 PHE A C 1
ATOM 1557 O O . PHE A 1 197 ? 12.997 0.839 -0.327 1.00 72.50 197 PHE A O 1
ATOM 1564 N N . ASP A 1 198 ? 14.108 0.425 1.573 1.00 72.44 198 ASP A N 1
ATOM 1565 C CA . ASP A 1 198 ? 13.518 1.553 2.306 1.00 72.44 198 ASP A CA 1
ATOM 1566 C C . ASP A 1 198 ? 14.015 2.890 1.766 1.00 72.44 198 ASP A C 1
ATOM 1568 O O . ASP A 1 198 ? 13.265 3.859 1.659 1.00 72.44 198 ASP A O 1
ATOM 1572 N N . THR A 1 199 ? 15.265 2.911 1.303 1.00 68.56 199 THR A N 1
ATOM 1573 C CA . THR A 1 199 ? 15.777 4.001 0.476 1.00 68.56 199 THR A CA 1
ATOM 1574 C C . THR A 1 199 ? 15.241 3.844 -0.944 1.00 68.56 199 THR A C 1
ATOM 1576 O O . THR A 1 199 ? 15.825 3.193 -1.813 1.00 68.56 199 THR A O 1
ATOM 1579 N N . MET A 1 200 ? 14.058 4.405 -1.183 1.00 66.25 200 MET A N 1
ATOM 1580 C CA . MET A 1 200 ? 13.447 4.422 -2.507 1.00 66.25 200 MET A CA 1
ATOM 1581 C C . MET A 1 200 ? 14.177 5.394 -3.441 1.00 66.25 200 MET A C 1
ATOM 1583 O O . MET A 1 200 ? 13.726 6.509 -3.689 1.00 66.25 200 MET A O 1
ATOM 1587 N N . ASN A 1 201 ? 15.311 4.950 -3.977 1.00 64.00 201 ASN A N 1
ATOM 1588 C CA . ASN A 1 201 ? 16.156 5.764 -4.851 1.00 64.00 201 ASN A CA 1
ATOM 1589 C C . ASN A 1 201 ? 15.640 5.838 -6.298 1.00 64.00 201 ASN A C 1
ATOM 1591 O O . ASN A 1 201 ? 16.114 6.660 -7.077 1.00 64.00 201 ASN A O 1
ATOM 1595 N N . TYR A 1 202 ? 14.706 4.966 -6.688 1.00 65.31 202 TYR A N 1
ATOM 1596 C CA . TYR A 1 202 ? 14.144 4.931 -8.037 1.00 65.31 202 TYR A CA 1
ATOM 1597 C C . TYR A 1 202 ? 12.752 4.298 -8.052 1.00 65.31 202 TYR A C 1
ATOM 1599 O O . TYR A 1 202 ? 12.409 3.441 -7.235 1.00 65.31 202 TYR A O 1
ATOM 1607 N N . THR A 1 203 ? 11.935 4.735 -9.007 1.00 70.06 203 THR A N 1
ATOM 1608 C CA . THR A 1 203 ? 10.585 4.206 -9.216 1.00 70.06 203 THR A CA 1
ATOM 1609 C C . THR A 1 203 ? 10.632 2.989 -10.120 1.00 70.06 203 THR A C 1
ATOM 1611 O O . THR A 1 203 ? 11.381 2.971 -11.089 1.00 70.06 203 THR A O 1
ATOM 1614 N N . THR A 1 204 ? 9.761 2.017 -9.872 1.00 73.19 204 THR A N 1
ATOM 1615 C CA . THR A 1 204 ? 9.476 0.933 -10.830 1.00 73.19 204 THR A CA 1
ATOM 1616 C C . THR A 1 204 ? 8.264 1.266 -11.707 1.00 73.19 204 THR A C 1
ATOM 1618 O O . THR A 1 204 ? 7.642 0.375 -12.282 1.00 73.19 204 THR A O 1
ATOM 1621 N N . PHE A 1 205 ? 7.880 2.541 -11.782 1.00 83.50 205 PHE A N 1
ATOM 1622 C CA . PHE A 1 205 ? 6.762 2.975 -12.604 1.00 83.50 205 PHE A CA 1
ATOM 1623 C C . PHE A 1 205 ? 7.266 3.480 -13.959 1.00 83.50 205 PHE A C 1
ATOM 1625 O O . PHE A 1 205 ? 8.220 4.259 -13.997 1.00 83.50 205 PHE A O 1
ATOM 1632 N N . PRO A 1 206 ? 6.632 3.072 -15.071 1.00 87.69 206 PRO A N 1
ATOM 1633 C CA . PRO A 1 206 ? 6.955 3.591 -16.389 1.00 87.69 206 PRO A CA 1
ATOM 1634 C C . PRO A 1 206 ? 6.770 5.110 -16.450 1.00 87.69 206 PRO A C 1
ATOM 1636 O O . PRO A 1 206 ? 5.714 5.635 -16.090 1.00 87.69 206 PRO A O 1
ATOM 1639 N N . THR A 1 207 ? 7.776 5.811 -16.960 1.00 87.69 207 THR A N 1
ATOM 1640 C CA . THR A 1 207 ? 7.677 7.210 -17.382 1.00 87.69 207 THR A CA 1
ATOM 1641 C C . THR A 1 207 ? 7.684 7.252 -18.904 1.00 87.69 207 THR A C 1
ATOM 1643 O O . THR A 1 207 ? 8.052 6.278 -19.559 1.00 87.69 207 THR A O 1
ATOM 1646 N N . LYS A 1 208 ? 7.282 8.380 -19.498 1.00 89.56 208 LYS A N 1
ATOM 1647 C CA . LYS A 1 208 ? 7.360 8.546 -20.957 1.00 89.56 208 LYS A CA 1
ATOM 1648 C C . LYS A 1 208 ? 8.776 8.251 -21.472 1.00 89.56 208 LYS A C 1
ATOM 1650 O O . LYS A 1 208 ? 8.931 7.475 -22.405 1.00 89.56 208 LYS A O 1
ATOM 1655 N N . GLU A 1 209 ? 9.779 8.802 -20.794 1.00 90.62 209 GLU A N 1
ATOM 1656 C CA . GLU A 1 209 ? 11.192 8.605 -21.112 1.00 90.62 209 GLU A CA 1
ATOM 1657 C C . GLU A 1 209 ? 11.595 7.122 -21.051 1.00 90.62 209 GLU A C 1
ATOM 1659 O O . GLU A 1 209 ? 12.140 6.592 -22.017 1.00 90.62 209 GLU A O 1
ATOM 1664 N N . THR A 1 210 ? 11.270 6.410 -19.964 1.00 91.75 210 THR A N 1
ATOM 1665 C CA . THR A 1 210 ? 11.666 4.999 -19.828 1.00 91.75 210 THR A CA 1
ATOM 1666 C C . THR A 1 210 ? 10.900 4.071 -20.767 1.00 91.75 210 THR A C 1
ATOM 1668 O O . THR A 1 210 ? 11.421 3.013 -21.115 1.00 91.75 210 THR A O 1
ATOM 1671 N N . ILE A 1 211 ? 9.689 4.441 -21.196 1.00 93.56 211 ILE A N 1
ATOM 1672 C CA . ILE A 1 211 ? 8.930 3.724 -22.233 1.00 93.56 211 ILE A CA 1
ATOM 1673 C C . ILE A 1 211 ? 9.594 3.903 -23.602 1.00 93.56 211 ILE A C 1
ATOM 1675 O O . ILE A 1 211 ? 9.802 2.925 -24.323 1.00 93.56 211 ILE A O 1
ATOM 1679 N N . GLU A 1 212 ? 9.944 5.140 -23.956 1.00 94.88 212 GLU A N 1
ATOM 1680 C CA . GLU A 1 212 ? 10.551 5.475 -25.249 1.00 94.88 212 GLU A CA 1
ATOM 1681 C C . GLU A 1 212 ? 11.907 4.783 -25.439 1.00 94.88 212 GLU A C 1
ATOM 1683 O O . GLU A 1 212 ? 12.169 4.273 -26.526 1.00 94.88 212 GLU A O 1
ATOM 1688 N N . MET A 1 213 ? 12.701 4.633 -24.370 1.00 95.00 213 MET A N 1
ATOM 1689 C CA . MET A 1 213 ? 13.971 3.882 -24.376 1.00 95.00 213 MET A CA 1
ATOM 1690 C C . MET A 1 213 ? 13.851 2.439 -24.888 1.00 95.00 213 MET A C 1
ATOM 1692 O O . MET A 1 213 ? 14.842 1.855 -25.322 1.00 95.00 213 MET A O 1
ATOM 1696 N N . CYS A 1 214 ? 12.665 1.836 -24.802 1.00 95.50 214 CYS A N 1
ATOM 1697 C CA . CYS A 1 214 ? 12.469 0.432 -25.139 1.00 95.50 214 CYS A CA 1
ATOM 1698 C C . CYS A 1 214 ? 11.913 0.186 -26.535 1.00 95.50 214 CYS A C 1
ATOM 1700 O O . CYS A 1 214 ? 11.963 -0.953 -26.998 1.00 95.50 214 CYS A O 1
ATOM 1702 N N . GLU A 1 215 ? 11.365 1.209 -27.197 1.00 93.94 215 GLU A N 1
ATOM 1703 C CA . GLU A 1 215 ? 10.769 1.094 -28.539 1.00 93.94 215 GLU A CA 1
ATOM 1704 C C . GLU A 1 215 ? 9.774 -0.083 -28.665 1.00 93.94 215 GLU A C 1
ATOM 1706 O O . GLU A 1 215 ? 9.656 -0.731 -29.704 1.00 93.94 215 GLU A O 1
ATOM 1711 N N . GLY A 1 216 ? 9.079 -0.416 -27.572 1.00 93.19 216 GLY A N 1
ATOM 1712 C CA . GLY A 1 216 ? 8.129 -1.530 -27.520 1.00 93.19 216 GLY A CA 1
ATOM 1713 C C . GLY A 1 216 ? 8.743 -2.938 -27.548 1.00 93.19 216 GLY A C 1
ATOM 1714 O O . GLY A 1 216 ? 7.990 -3.913 -27.585 1.00 93.19 216 GLY A O 1
ATOM 1715 N N . LYS A 1 217 ? 10.071 -3.087 -27.493 1.00 94.44 217 LYS A N 1
ATOM 1716 C CA . LYS A 1 217 ? 10.739 -4.395 -27.471 1.00 94.44 217 LYS A CA 1
ATOM 1717 C C . LYS A 1 217 ? 11.024 -4.869 -26.050 1.00 94.44 217 LYS A C 1
ATOM 1719 O O . LYS A 1 217 ? 11.608 -4.147 -25.249 1.00 94.44 217 LYS A O 1
ATOM 1724 N N . LYS A 1 218 ? 10.630 -6.104 -25.731 1.00 94.56 218 LYS A N 1
ATOM 1725 C CA . LYS A 1 218 ? 10.966 -6.742 -24.447 1.00 94.56 218 LYS A CA 1
ATOM 1726 C C . LYS A 1 218 ? 12.408 -7.245 -24.452 1.00 94.56 218 LYS A C 1
ATOM 1728 O O . LYS A 1 218 ? 12.948 -7.560 -25.502 1.00 94.56 218 LYS A O 1
ATOM 1733 N N . PHE A 1 219 ? 12.994 -7.343 -23.264 1.00 95.69 219 PHE A N 1
ATOM 1734 C CA . PHE A 1 219 ? 14.310 -7.909 -22.949 1.00 95.69 219 PHE A CA 1
ATOM 1735 C C . PHE A 1 219 ? 15.527 -7.202 -23.556 1.00 95.69 219 PHE A C 1
ATOM 1737 O O . PHE A 1 219 ? 16.656 -7.514 -23.187 1.00 95.69 219 PHE A O 1
ATOM 1744 N N . ARG A 1 220 ? 15.311 -6.192 -24.398 1.00 95.62 220 ARG A N 1
ATOM 1745 C CA . ARG A 1 220 ? 16.346 -5.274 -24.864 1.00 95.62 220 ARG A CA 1
ATOM 1746 C C . ARG A 1 220 ? 17.065 -4.601 -23.688 1.00 95.62 220 ARG A C 1
ATOM 1748 O O . ARG A 1 220 ? 16.432 -4.222 -22.699 1.00 95.62 220 ARG A O 1
ATOM 1755 N N . GLN A 1 221 ? 18.376 -4.422 -23.827 1.00 96.06 221 GLN A N 1
ATOM 1756 C CA . GLN A 1 221 ? 19.177 -3.615 -22.910 1.00 96.06 221 GLN A CA 1
ATOM 1757 C C . GLN A 1 221 ? 18.818 -2.130 -23.048 1.00 96.06 221 GLN A C 1
ATOM 1759 O O . GLN A 1 221 ? 18.754 -1.601 -24.155 1.00 96.06 221 GLN A O 1
ATOM 1764 N N . CYS A 1 222 ? 18.643 -1.436 -21.930 1.00 94.69 222 CYS A N 1
ATOM 1765 C CA . CYS A 1 222 ? 18.395 0.005 -21.900 1.00 94.69 222 CYS A CA 1
ATOM 1766 C C . CYS A 1 222 ? 19.290 0.696 -20.862 1.00 94.69 222 CYS A C 1
ATOM 1768 O O . CYS A 1 222 ? 19.886 0.038 -20.009 1.00 94.69 222 CYS A O 1
ATOM 1770 N N . GLN A 1 223 ? 19.412 2.023 -20.944 1.00 93.00 223 GLN A N 1
ATOM 1771 C CA . GLN A 1 223 ? 20.179 2.833 -19.990 1.00 93.00 223 GLN A CA 1
ATOM 1772 C C . GLN A 1 223 ? 19.215 3.605 -19.091 1.00 93.00 223 GLN A C 1
ATOM 1774 O O . GLN A 1 223 ? 18.609 4.587 -19.511 1.00 93.00 223 GLN A O 1
ATOM 1779 N N . TYR A 1 224 ? 19.055 3.143 -17.855 1.00 86.88 224 TYR A N 1
ATOM 1780 C CA . TYR A 1 224 ? 18.198 3.764 -16.856 1.00 86.88 224 TYR A CA 1
ATOM 1781 C C . TYR A 1 224 ? 18.941 4.917 -16.149 1.00 86.88 224 TYR A C 1
ATOM 1783 O O . TYR A 1 224 ? 20.047 4.701 -15.638 1.00 86.88 224 TYR A O 1
ATOM 1791 N N . PRO A 1 225 ? 18.366 6.130 -16.057 1.00 81.06 225 PRO A N 1
ATOM 1792 C CA . PRO A 1 225 ? 19.013 7.258 -15.386 1.00 81.06 225 PRO A CA 1
ATOM 1793 C C . PRO A 1 225 ? 19.370 6.966 -13.911 1.00 81.06 225 PRO A C 1
ATOM 1795 O O . PRO A 1 225 ? 18.589 6.324 -13.206 1.00 81.06 225 PRO A O 1
ATOM 1798 N N . PRO A 1 226 ? 20.522 7.439 -13.393 1.00 77.62 226 PRO A N 1
ATOM 1799 C CA . PRO A 1 226 ? 21.473 8.332 -14.055 1.00 77.62 226 PRO A CA 1
ATOM 1800 C C . PRO A 1 226 ? 22.495 7.633 -14.965 1.00 77.62 226 PRO A C 1
ATOM 1802 O O . PRO A 1 226 ? 23.058 8.315 -15.810 1.00 77.62 226 PRO A O 1
ATOM 1805 N N . ASN A 1 227 ? 22.767 6.330 -14.798 1.00 82.31 227 ASN A N 1
ATOM 1806 C CA . ASN A 1 227 ? 23.666 5.566 -15.685 1.00 82.31 227 ASN A CA 1
ATOM 1807 C C . ASN A 1 227 ? 23.689 4.052 -15.364 1.00 82.31 227 ASN A C 1
ATOM 1809 O O . ASN A 1 227 ? 24.752 3.451 -15.198 1.00 82.31 227 ASN A O 1
ATOM 1813 N N . ARG A 1 228 ? 22.523 3.437 -15.149 1.00 87.31 228 ARG A N 1
ATOM 1814 C CA . ARG A 1 228 ? 22.414 2.007 -14.826 1.00 87.31 228 ARG A CA 1
ATOM 1815 C C . ARG A 1 228 ? 21.975 1.214 -16.043 1.00 87.31 228 ARG A C 1
ATOM 1817 O O . ARG A 1 228 ? 21.048 1.611 -16.740 1.00 87.31 228 ARG A O 1
ATOM 1824 N N . ILE A 1 229 ? 22.576 0.046 -16.235 1.00 91.62 229 ILE A N 1
ATOM 1825 C CA . ILE A 1 229 ? 22.067 -0.921 -17.204 1.00 91.62 229 ILE A CA 1
ATOM 1826 C C . ILE A 1 229 ? 20.708 -1.410 -16.706 1.00 91.62 229 ILE A C 1
ATOM 1828 O O . ILE A 1 229 ? 20.553 -1.774 -15.542 1.00 91.62 229 ILE A O 1
ATOM 1832 N N . GLY A 1 230 ? 19.728 -1.386 -17.596 1.00 93.19 230 GLY A N 1
ATOM 1833 C CA . GLY A 1 230 ? 18.398 -1.899 -17.352 1.00 93.19 230 GLY A CA 1
ATOM 1834 C C . GLY A 1 230 ? 17.947 -2.867 -18.434 1.00 93.19 230 GLY A C 1
ATOM 1835 O O . GLY A 1 230 ? 18.597 -3.048 -19.466 1.00 93.19 230 GLY A O 1
ATOM 1836 N N . ILE A 1 231 ? 16.789 -3.463 -18.186 1.00 95.06 231 ILE A N 1
ATOM 1837 C CA . ILE A 1 231 ? 16.077 -4.345 -19.100 1.00 95.06 231 ILE A CA 1
ATOM 1838 C C . ILE A 1 231 ? 14.722 -3.747 -19.453 1.00 95.06 231 ILE A C 1
ATOM 1840 O O . ILE A 1 231 ? 13.977 -3.280 -18.590 1.00 95.06 231 ILE A O 1
ATOM 1844 N N . CYS A 1 232 ? 14.384 -3.791 -20.734 1.00 95.56 232 CYS A N 1
ATOM 1845 C CA . CYS A 1 232 ? 13.055 -3.449 -21.202 1.00 95.56 232 CYS A CA 1
ATOM 1846 C C . CYS A 1 232 ? 12.071 -4.542 -20.810 1.00 95.56 232 CYS A C 1
ATOM 1848 O O . CYS A 1 232 ? 12.073 -5.643 -21.360 1.00 95.56 232 CYS A O 1
ATOM 1850 N N . PHE A 1 233 ? 11.219 -4.260 -19.837 1.00 93.31 233 PHE A N 1
ATOM 1851 C CA . PHE A 1 233 ? 10.313 -5.253 -19.282 1.00 93.31 233 PHE A CA 1
ATOM 1852 C C . PHE A 1 233 ? 8.918 -4.663 -19.107 1.00 93.31 233 PHE A C 1
ATOM 1854 O O . PHE A 1 233 ? 8.724 -3.453 -19.129 1.00 93.31 233 PHE A O 1
ATOM 1861 N N . ASN A 1 234 ? 7.923 -5.534 -18.986 1.00 89.88 234 ASN A N 1
ATOM 1862 C CA . ASN A 1 234 ? 6.560 -5.152 -18.647 1.00 89.88 234 ASN A CA 1
ATOM 1863 C C . ASN A 1 234 ? 6.308 -5.645 -17.222 1.00 89.88 234 ASN A C 1
ATOM 1865 O O . ASN A 1 234 ? 5.850 -6.773 -17.022 1.00 89.88 234 ASN A O 1
ATOM 1869 N N . ALA A 1 235 ? 6.703 -4.840 -16.234 1.00 83.81 235 ALA A N 1
ATOM 1870 C CA . ALA A 1 235 ? 6.412 -5.162 -14.848 1.00 83.81 235 ALA A CA 1
ATOM 1871 C C . ALA A 1 235 ? 4.946 -4.830 -14.552 1.00 83.81 235 ALA A C 1
ATOM 1873 O O . ALA A 1 235 ? 4.412 -3.814 -14.998 1.00 83.81 235 ALA A O 1
ATOM 1874 N N . ARG A 1 236 ? 4.297 -5.706 -13.781 1.00 77.25 236 ARG A N 1
ATOM 1875 C CA . ARG A 1 236 ? 2.922 -5.530 -13.300 1.00 77.25 236 ARG A CA 1
ATOM 1876 C C . ARG A 1 236 ? 1.879 -5.235 -14.398 1.00 77.25 236 ARG A C 1
ATOM 1878 O O . ARG A 1 236 ? 0.907 -4.548 -14.125 1.00 77.25 236 ARG A O 1
ATOM 1885 N N . PHE A 1 237 ? 2.043 -5.744 -15.621 1.00 78.12 237 PHE A N 1
ATOM 1886 C CA . PHE A 1 237 ? 1.126 -5.495 -16.751 1.00 78.12 237 PHE A CA 1
ATOM 1887 C C . PHE A 1 237 ? 1.054 -4.028 -17.230 1.00 78.12 237 PHE A C 1
ATOM 1889 O O . PHE A 1 237 ? 0.089 -3.644 -17.890 1.00 78.12 237 PHE A O 1
ATOM 1896 N N . GLN A 1 238 ? 2.058 -3.201 -16.925 1.00 84.81 238 GLN A N 1
ATOM 1897 C CA . GLN A 1 238 ? 2.123 -1.810 -17.390 1.00 84.81 238 GLN A CA 1
ATOM 1898 C C . GLN A 1 238 ? 2.758 -1.693 -18.789 1.00 84.81 238 GLN A C 1
ATOM 1900 O O . GLN A 1 238 ? 2.956 -2.684 -19.483 1.00 84.81 238 GLN A O 1
ATOM 1905 N N . ALA A 1 239 ? 3.046 -0.480 -19.269 1.00 89.88 239 ALA A N 1
ATOM 1906 C CA . ALA A 1 239 ? 3.777 -0.310 -20.527 1.00 89.88 239 ALA A CA 1
ATOM 1907 C C . ALA A 1 239 ? 5.170 -0.963 -20.449 1.00 89.88 239 ALA A C 1
ATOM 1909 O O . ALA A 1 239 ? 5.758 -1.049 -19.373 1.00 89.88 239 ALA A O 1
ATOM 1910 N N . ILE A 1 240 ? 5.705 -1.414 -21.590 1.00 93.94 240 ILE A N 1
ATOM 1911 C CA . ILE A 1 240 ? 7.111 -1.831 -21.649 1.00 93.94 240 ILE A CA 1
ATOM 1912 C C . ILE A 1 240 ? 7.960 -0.589 -21.394 1.00 93.94 240 ILE A C 1
ATOM 1914 O O . ILE A 1 240 ? 7.839 0.392 -22.126 1.00 93.94 240 ILE A O 1
ATOM 1918 N N . SER A 1 241 ? 8.806 -0.643 -20.374 1.00 93.88 241 SER A N 1
ATOM 1919 C CA . SER A 1 241 ? 9.727 0.435 -20.040 1.00 93.88 241 SER A CA 1
ATOM 1920 C C . SER A 1 241 ? 11.058 -0.108 -19.552 1.00 93.88 241 SER A C 1
ATOM 1922 O O . SER A 1 241 ? 11.191 -1.297 -19.261 1.00 93.88 241 SER A O 1
ATOM 1924 N N . CYS A 1 242 ? 12.048 0.770 -19.468 1.00 93.44 242 CYS A N 1
ATOM 1925 C CA . CYS A 1 242 ? 13.353 0.440 -18.935 1.00 93.44 242 CYS A CA 1
ATOM 1926 C C . CYS A 1 242 ? 13.287 0.246 -17.412 1.00 93.44 242 CYS A C 1
ATOM 1928 O O . CYS A 1 242 ? 12.827 1.138 -16.699 1.00 93.44 242 CYS A O 1
ATOM 1930 N N . TYR A 1 243 ? 13.765 -0.898 -16.918 1.00 89.62 243 TYR A N 1
ATOM 1931 C CA . TYR A 1 243 ? 13.857 -1.232 -15.493 1.00 89.62 243 TYR A CA 1
ATOM 1932 C C . TYR A 1 243 ? 15.301 -1.529 -15.098 1.00 89.62 243 TYR A C 1
ATOM 1934 O O . TYR A 1 243 ? 15.951 -2.337 -15.749 1.00 89.62 243 TYR A O 1
ATOM 1942 N N . SER A 1 244 ? 15.782 -0.947 -13.998 1.00 86.44 244 SER A N 1
ATOM 1943 C CA . SER A 1 244 ? 17.131 -1.186 -13.449 1.00 86.44 244 SER A CA 1
ATOM 1944 C C . SER A 1 244 ? 17.159 -2.184 -12.281 1.00 86.44 244 SER A C 1
ATOM 1946 O O . SER A 1 244 ? 18.009 -2.088 -11.399 1.00 86.44 244 SER A O 1
ATOM 1948 N N . ASP A 1 245 ? 16.209 -3.121 -12.251 1.00 83.19 245 ASP A N 1
ATOM 1949 C CA . ASP A 1 245 ? 16.136 -4.173 -11.234 1.00 83.19 245 ASP A CA 1
ATOM 1950 C C . ASP A 1 245 ? 16.783 -5.462 -11.763 1.00 83.19 245 ASP A C 1
ATOM 1952 O O . ASP A 1 245 ? 16.272 -6.110 -12.686 1.00 83.19 245 ASP A O 1
ATOM 1956 N N . ASP A 1 246 ? 17.916 -5.815 -11.151 1.00 86.12 246 ASP A N 1
ATOM 1957 C CA . ASP A 1 246 ? 18.758 -6.957 -11.514 1.00 86.12 246 ASP A CA 1
ATOM 1958 C C . ASP A 1 246 ? 17.998 -8.287 -11.472 1.00 86.12 246 ASP A C 1
ATOM 1960 O O . ASP A 1 246 ? 18.320 -9.207 -12.226 1.00 86.12 246 ASP A O 1
ATOM 1964 N N . ASN A 1 247 ? 16.936 -8.395 -10.664 1.00 88.00 247 ASN A N 1
ATOM 1965 C CA . ASN A 1 247 ? 16.150 -9.623 -10.587 1.00 88.00 247 ASN A CA 1
ATOM 1966 C C . ASN A 1 247 ? 15.480 -9.955 -11.925 1.00 88.00 247 ASN A C 1
ATOM 1968 O O . ASN A 1 247 ? 15.406 -11.127 -12.291 1.00 88.00 247 ASN A O 1
ATOM 1972 N N . TYR A 1 248 ? 15.021 -8.954 -12.688 1.00 90.94 248 TYR A N 1
ATOM 1973 C CA . TYR A 1 248 ? 14.438 -9.204 -14.011 1.00 90.94 248 TYR A CA 1
ATOM 1974 C C . TYR A 1 248 ? 15.494 -9.649 -15.026 1.00 90.94 248 TYR A C 1
ATOM 1976 O O . TYR A 1 248 ? 15.204 -10.497 -15.875 1.00 90.94 248 TYR A O 1
ATOM 1984 N N . ILE A 1 249 ? 16.713 -9.114 -14.919 1.00 94.06 249 ILE A N 1
ATOM 1985 C CA . ILE A 1 249 ? 17.853 -9.474 -15.770 1.00 94.06 249 ILE A CA 1
ATOM 1986 C C . ILE A 1 249 ? 18.251 -10.930 -15.507 1.00 94.06 249 ILE A C 1
ATOM 1988 O O . ILE A 1 249 ? 18.270 -11.748 -16.429 1.00 94.06 249 ILE A O 1
ATOM 1992 N N . GLU A 1 250 ? 18.496 -11.279 -14.243 1.00 95.56 250 GLU A N 1
ATOM 1993 C CA . GLU A 1 250 ? 18.898 -12.629 -13.839 1.00 95.56 250 GLU A CA 1
ATOM 1994 C C . GLU A 1 250 ? 17.807 -13.666 -14.115 1.00 95.56 250 GLU A C 1
ATOM 1996 O O . GLU A 1 250 ? 18.085 -14.764 -14.610 1.00 95.56 250 GLU A O 1
ATOM 2001 N N . MET A 1 251 ? 16.542 -13.306 -13.887 1.00 95.19 251 MET A N 1
ATOM 2002 C CA . MET A 1 251 ? 15.409 -14.160 -14.231 1.00 95.19 251 MET A CA 1
ATOM 2003 C C . MET A 1 251 ? 15.375 -14.465 -15.733 1.00 95.19 251 MET A C 1
ATOM 2005 O O . MET A 1 251 ? 15.219 -15.633 -16.106 1.00 95.19 251 MET A O 1
ATOM 2009 N N . ARG A 1 252 ? 15.585 -13.470 -16.608 1.00 96.38 252 ARG A N 1
ATOM 2010 C CA . ARG A 1 252 ? 15.593 -13.711 -18.058 1.00 96.38 252 ARG A CA 1
ATOM 2011 C C . ARG A 1 252 ? 16.807 -14.529 -18.509 1.00 96.38 252 ARG A C 1
ATOM 2013 O O . ARG A 1 252 ? 16.632 -15.459 -19.295 1.00 96.38 252 ARG A O 1
ATOM 2020 N N . ARG A 1 253 ? 18.003 -14.280 -17.962 1.00 97.00 253 ARG A N 1
ATOM 2021 C CA . ARG A 1 253 ? 19.197 -15.121 -18.201 1.00 97.00 253 ARG A CA 1
ATOM 2022 C C . ARG A 1 253 ? 18.930 -16.587 -17.864 1.00 97.00 253 ARG A C 1
ATOM 2024 O O . ARG A 1 253 ? 19.260 -17.486 -18.640 1.00 97.00 253 ARG A O 1
ATOM 2031 N N . LEU A 1 254 ? 18.275 -16.843 -16.730 1.00 97.19 254 LEU A N 1
ATOM 2032 C CA . LEU A 1 254 ? 17.912 -18.195 -16.313 1.00 97.19 254 LEU A CA 1
ATOM 2033 C C . LEU A 1 254 ? 16.895 -18.848 -17.261 1.00 97.19 254 LEU A C 1
ATOM 2035 O O . LEU A 1 254 ? 17.025 -20.037 -17.559 1.00 97.19 254 LEU A O 1
ATOM 2039 N N . GLN A 1 255 ? 15.904 -18.088 -17.739 1.00 96.62 255 GLN A N 1
ATOM 2040 C CA . GLN A 1 255 ? 14.926 -18.567 -18.720 1.00 96.62 255 GLN A CA 1
ATOM 2041 C C . GLN A 1 255 ? 15.593 -18.999 -20.028 1.00 96.62 255 GLN A C 1
ATOM 2043 O O . GLN A 1 255 ? 15.328 -20.104 -20.501 1.00 96.62 255 GLN A O 1
ATOM 2048 N N . ILE A 1 256 ? 16.504 -18.173 -20.557 1.00 97.25 256 ILE A N 1
ATOM 2049 C CA . ILE A 1 256 ? 17.285 -18.478 -21.766 1.00 97.25 256 ILE A CA 1
ATOM 2050 C C . ILE A 1 256 ? 18.099 -19.753 -21.554 1.00 97.25 256 ILE A C 1
ATOM 2052 O O . ILE A 1 256 ? 17.959 -20.709 -22.314 1.00 97.25 256 ILE A O 1
ATOM 2056 N N . LYS A 1 257 ? 18.880 -19.816 -20.468 1.00 96.81 257 LYS A N 1
ATOM 2057 C CA . LYS A 1 257 ? 19.726 -20.974 -20.142 1.00 96.81 257 LYS A CA 1
ATOM 2058 C C . LYS A 1 257 ? 18.938 -22.284 -20.041 1.00 96.81 257 LYS A C 1
ATOM 2060 O O . LYS A 1 257 ? 19.467 -23.344 -20.360 1.00 96.81 257 LYS A O 1
ATOM 2065 N N . ARG A 1 258 ? 17.697 -22.228 -19.553 1.00 96.94 258 ARG A N 1
ATOM 2066 C CA . ARG A 1 258 ? 16.824 -23.401 -19.391 1.00 96.94 258 ARG A CA 1
ATOM 2067 C C . ARG A 1 258 ? 15.937 -23.677 -20.608 1.00 96.94 258 ARG A C 1
ATOM 2069 O O . ARG A 1 258 ? 15.234 -24.682 -20.597 1.00 96.94 258 ARG A O 1
ATOM 2076 N N . GLY A 1 259 ? 15.936 -22.806 -21.617 1.00 94.88 259 GLY A N 1
ATOM 2077 C CA . GLY A 1 259 ? 15.046 -22.917 -22.773 1.00 94.88 259 GLY A CA 1
ATOM 2078 C C . GLY A 1 259 ? 13.559 -22.832 -22.408 1.00 94.88 259 GLY A C 1
ATOM 2079 O O . GLY A 1 259 ? 12.742 -23.501 -23.034 1.00 94.88 259 GLY A O 1
ATOM 2080 N N . VAL A 1 260 ? 13.200 -22.056 -21.377 1.00 95.62 260 VAL A N 1
ATOM 2081 C CA . VAL A 1 260 ? 11.810 -21.903 -20.912 1.00 95.62 260 VAL A CA 1
ATOM 2082 C C . VAL A 1 260 ? 11.271 -20.502 -21.195 1.00 95.62 260 VAL A C 1
ATOM 2084 O O . VAL A 1 260 ? 12.001 -19.514 -21.145 1.00 95.62 260 VAL A O 1
ATOM 2087 N N . GLY A 1 261 ? 9.964 -20.407 -21.437 1.00 90.81 261 GLY A N 1
ATOM 2088 C CA . GLY A 1 261 ? 9.307 -19.146 -21.785 1.00 90.81 261 GLY A CA 1
ATOM 2089 C C . GLY A 1 261 ? 9.454 -18.790 -23.271 1.00 90.81 261 GLY A C 1
ATOM 2090 O O . GLY A 1 261 ? 9.674 -19.675 -24.099 1.00 90.81 261 GLY A O 1
ATOM 2091 N N . PRO A 1 262 ? 9.285 -17.508 -23.639 1.00 91.81 262 PRO A N 1
ATOM 2092 C CA . PRO A 1 262 ? 9.413 -17.068 -25.025 1.00 91.81 262 PRO A CA 1
ATOM 2093 C C . PRO A 1 262 ? 10.820 -17.326 -25.572 1.00 91.81 262 PRO A C 1
ATOM 2095 O O . PRO A 1 262 ? 11.809 -17.052 -24.879 1.00 91.81 262 PRO A O 1
ATOM 2098 N N . LYS A 1 263 ? 10.896 -17.796 -26.827 1.00 94.44 263 LYS A N 1
ATOM 2099 C CA . LYS A 1 263 ? 12.159 -17.931 -27.567 1.00 94.44 263 LYS A CA 1
ATOM 2100 C C . LYS A 1 263 ? 12.900 -16.594 -27.535 1.00 94.44 263 LYS A C 1
ATOM 2102 O O . LYS A 1 263 ? 12.272 -15.557 -27.735 1.00 94.44 263 LYS A O 1
ATOM 2107 N N . CYS A 1 264 ? 14.194 -16.634 -27.232 1.00 95.94 264 CYS A N 1
ATOM 2108 C CA . CYS A 1 264 ? 14.987 -15.418 -27.153 1.00 95.94 264 CYS A CA 1
ATOM 2109 C C . CYS A 1 264 ? 15.297 -14.844 -28.536 1.00 95.94 264 CYS A C 1
ATOM 2111 O O . CYS A 1 264 ? 15.433 -15.590 -29.511 1.00 95.94 264 CYS A O 1
ATOM 2113 N N . ASP A 1 265 ? 15.372 -13.520 -28.603 1.00 95.75 265 ASP A N 1
ATOM 2114 C CA . ASP A 1 265 ? 15.835 -12.778 -29.770 1.00 95.75 265 ASP A CA 1
ATOM 2115 C C . ASP A 1 265 ? 17.368 -12.719 -29.769 1.00 95.75 265 ASP A C 1
ATOM 2117 O O . ASP A 1 265 ? 17.984 -12.209 -28.834 1.00 95.75 265 ASP A O 1
ATOM 2121 N N . SER A 1 266 ? 18.001 -13.252 -30.814 1.00 94.94 266 SER A N 1
ATOM 2122 C CA . SER A 1 266 ? 19.463 -13.355 -30.888 1.00 94.94 266 SER A CA 1
ATOM 2123 C C . SER A 1 266 ? 20.179 -12.007 -31.003 1.00 94.94 266 SER A C 1
ATOM 2125 O O . SER A 1 266 ? 21.395 -11.980 -30.867 1.00 94.94 266 SER A O 1
ATOM 2127 N N . VAL A 1 267 ? 19.463 -10.913 -31.287 1.00 94.38 267 VAL A N 1
ATOM 2128 C CA . VAL A 1 267 ? 20.024 -9.560 -31.401 1.00 94.38 267 VAL A CA 1
ATOM 2129 C C . VAL A 1 267 ? 19.727 -8.760 -30.137 1.00 94.38 267 VAL A C 1
ATOM 2131 O O . VAL A 1 267 ? 20.644 -8.293 -29.467 1.00 94.38 267 VAL A O 1
ATOM 2134 N N . ASP A 1 268 ? 18.451 -8.608 -29.777 1.00 95.06 268 ASP A N 1
ATOM 2135 C CA . ASP A 1 268 ? 18.057 -7.773 -28.634 1.00 95.06 268 ASP A CA 1
ATOM 2136 C C . ASP A 1 268 ? 18.402 -8.430 -27.275 1.00 95.06 268 ASP A C 1
ATOM 2138 O O . ASP A 1 268 ? 18.488 -7.730 -26.264 1.00 95.06 268 ASP A O 1
ATOM 2142 N N . GLU A 1 269 ? 18.633 -9.751 -27.234 1.00 96.88 269 GLU A N 1
ATOM 2143 C CA . GLU A 1 269 ? 18.929 -10.520 -26.012 1.00 96.88 269 GLU A CA 1
ATOM 2144 C C . GLU A 1 269 ? 20.321 -11.183 -26.011 1.00 96.88 269 GLU A C 1
ATOM 2146 O O . GLU A 1 269 ? 20.610 -12.010 -25.140 1.00 96.88 269 GLU A O 1
ATOM 2151 N N . GLU A 1 270 ? 21.217 -10.809 -26.934 1.00 96.75 270 GLU A N 1
ATOM 2152 C CA . GLU A 1 270 ? 22.616 -11.281 -26.950 1.00 96.75 270 GLU A CA 1
ATOM 2153 C C . GLU A 1 270 ? 23.312 -10.986 -25.608 1.00 96.75 270 GLU A C 1
ATOM 2155 O O . GLU A 1 270 ? 23.956 -11.850 -25.011 1.00 96.75 270 GLU A O 1
ATOM 2160 N N . TRP A 1 271 ? 23.079 -9.792 -25.057 1.00 95.94 271 TRP A N 1
ATOM 2161 C CA . TRP A 1 271 ? 23.604 -9.342 -23.761 1.00 95.94 271 TRP A CA 1
ATOM 2162 C C . TRP A 1 271 ? 23.107 -10.168 -22.552 1.00 95.94 271 TRP A C 1
ATOM 2164 O O . TRP A 1 271 ? 23.650 -10.071 -21.444 1.00 95.94 271 TRP A O 1
ATOM 2174 N N . LEU A 1 272 ? 22.077 -10.997 -22.753 1.00 96.62 272 LEU A N 1
ATOM 2175 C CA . LEU A 1 272 ? 21.526 -11.938 -21.772 1.00 96.62 272 LEU A CA 1
ATOM 2176 C C . LEU A 1 272 ? 21.996 -13.382 -22.011 1.00 96.62 272 LEU A C 1
ATOM 2178 O O . LEU A 1 272 ? 21.588 -14.282 -21.276 1.00 96.62 272 LEU A O 1
ATOM 2182 N N . GLY A 1 273 ? 22.858 -13.612 -23.005 1.00 95.38 273 GLY A N 1
ATOM 2183 C CA . GLY A 1 273 ? 23.382 -14.929 -23.361 1.00 95.38 273 GLY A CA 1
ATOM 2184 C C . GLY A 1 273 ? 22.525 -15.700 -24.366 1.00 95.38 273 GLY A C 1
ATOM 2185 O O . GLY A 1 273 ? 22.682 -16.917 -24.474 1.00 95.38 273 GLY A O 1
ATOM 2186 N N . CYS A 1 274 ? 21.617 -15.036 -25.092 1.00 96.00 274 CYS A N 1
ATOM 2187 C CA . CYS A 1 274 ? 20.936 -15.671 -26.219 1.00 96.00 274 CYS A CA 1
ATOM 2188 C C . CYS A 1 274 ? 21.953 -15.973 -27.329 1.00 96.00 274 CYS A C 1
ATOM 2190 O O . CYS A 1 274 ? 22.695 -15.093 -27.754 1.00 96.00 274 CYS A O 1
ATOM 2192 N N . SER A 1 275 ? 21.993 -17.224 -27.782 1.00 87.56 275 SER A N 1
ATOM 2193 C CA . SER A 1 275 ? 22.806 -17.662 -28.922 1.00 87.56 275 SER A CA 1
ATOM 2194 C C . SER A 1 275 ? 21.872 -18.021 -30.080 1.00 87.56 275 SER A C 1
ATOM 2196 O O . SER A 1 275 ? 20.796 -18.571 -29.829 1.00 87.56 275 SER A O 1
ATOM 2198 N N . GLY A 1 276 ? 22.261 -17.666 -31.310 1.00 69.94 276 GLY A N 1
ATOM 2199 C CA . GLY A 1 276 ? 21.498 -17.941 -32.538 1.00 69.94 276 GLY A CA 1
ATOM 2200 C C . GLY A 1 276 ? 21.316 -19.422 -32.849 1.00 69.94 276 GLY A C 1
ATOM 2201 O O . GLY A 1 276 ? 22.190 -20.224 -32.450 1.00 69.94 276 GLY A O 1
#

Foldseek 3Di:
DEDEAAQDLDAADDPCLLVPLQYAEDHYEYHPPHQRHLAYPLCSQVANANHAEYEYYANLNHAEHHANQHHQNHAEDEYELHCNHAAYHACQSHLNHAYAYAYNPLRHQEYHQCLSPPNHPYDADYAQHLCLALQQAHHHHQVDLSQPADPSSNGHGHHRDADPVDNVHGQDHSNPDPSSNVVCVVNVVRYSDDDPCSPVPDDPHDDPVQLVQCVQDFQAWGADPPGAIFTQHCPPNHHGGTDRDCVVLVVVLVCQVVVHDDQDDCPRNVVSVRDD